Protein AF-A0AAV2JPE5-F1 (afdb_monomer_lite)

Organism: Knipowitschia caucasica (NCBI:txid637954)

InterPro domains:
  IPR029400 TERF1-interacting nuclear factor 2, N-terminal domain [PF14973] (31-173)
  IPR029400 TERF1-interacting nuclear factor 2, N-terminal domain [cd11657] (20-203)
  IPR039098 TERF1-interacting nuclear factor 2 [PTHR15512] (9-223)

Secondary structure (DSSP, 8-state):
---------PPPHHHHHHHS-HHHHHHHHHHHHHHTT-GGGHHHHHHHHHHHHHHSTTSS-HHHHHHHHHHHHHHHHHHHHHSTTT-SHHHHHHHHHHHHHHHTT--SHHHHHHHHHHHHHHHHHH-TTTS-HHHHHHHHHHTSHHHHHHHHHHHHHHHHHHHHHSPPPPHHHHHHHHTT-HHHHHHHHHHHHS-HHHHHHHHHHHHHS---TTSSSSS-PPPTT----THHHHHHHHHHHHHHHHHH---------

Radius of gyration: 24.4 Å; chains: 1; bounding box: 62×58×66 Å

pLDDT: mean 74.33, std 20.9, range [29.23, 95.75]

Sequence (257 aa):
MTEPSTDQFGIPLSSLRLLVSPLRLMSAALWGIVQHRAVKHYGLLEDFITAVHDNIPGVISHSERLHILMGLRAKTVLEMWNHDDLCNRHNIEPLLSKMDDLMKKDDGESQSKWKAFTQVVYSMLDNPGKLEMSDQKSLLSEFDSTFDSSLQTLVTKFFLTLDSILPVPSLDQTSLWLRLCPSVLKECEDILDQPEPLSNLLQHHKQNSTFSTGLYSSGSLPGFSDLPDQQTGQRIVLRQWKSLFLLTTKPLTSMMS

Structure (mmCIF, N/CA/C/O backbone):
data_AF-A0AAV2JPE5-F1
#
_entry.id   AF-A0AAV2JPE5-F1
#
loop_
_atom_site.group_PDB
_atom_site.id
_atom_site.type_symbol
_atom_site.label_atom_id
_atom_site.label_alt_id
_atom_site.label_comp_id
_atom_site.label_asym_id
_atom_site.label_entity_id
_atom_site.label_seq_id
_atom_site.pdbx_PDB_ins_code
_atom_site.Cartn_x
_atom_site.Cartn_y
_atom_site.Cartn_z
_atom_site.occupancy
_atom_site.B_iso_or_equiv
_atom_site.auth_seq_id
_atom_site.auth_comp_id
_atom_site.auth_asym_id
_atom_site.auth_atom_id
_atom_site.pdbx_PDB_model_num
ATOM 1 N N . MET A 1 1 ? -26.829 19.980 -25.115 1.00 32.97 1 MET A N 1
ATOM 2 C CA . MET A 1 1 ? -25.784 20.367 -24.147 1.00 32.97 1 MET A CA 1
ATOM 3 C C . MET A 1 1 ? -24.764 19.260 -24.164 1.00 32.97 1 MET A C 1
ATOM 5 O O . MET A 1 1 ? -25.121 18.114 -23.944 1.00 32.97 1 MET A O 1
ATOM 9 N N . THR A 1 2 ? -23.575 19.600 -24.631 1.00 29.47 2 THR A N 1
ATOM 10 C CA . THR A 1 2 ? -22.511 18.680 -25.019 1.00 29.47 2 THR A CA 1
ATOM 11 C C . THR A 1 2 ? -21.721 18.301 -23.771 1.00 29.47 2 THR A C 1
ATOM 13 O O . THR A 1 2 ? -21.221 19.187 -23.081 1.00 29.47 2 THR A O 1
ATOM 16 N N . GLU A 1 3 ? -21.658 17.005 -23.473 1.00 29.66 3 GLU A N 1
ATOM 17 C CA . GLU A 1 3 ? -20.754 16.410 -22.482 1.00 29.66 3 GLU A CA 1
ATOM 18 C C . GLU A 1 3 ? -19.305 16.852 -22.767 1.00 29.66 3 GLU A C 1
ATOM 20 O O . GLU A 1 3 ? -18.885 16.812 -23.930 1.00 29.66 3 GLU A O 1
ATOM 25 N N . PRO A 1 4 ? -18.519 17.283 -21.766 1.00 32.84 4 PRO A N 1
ATOM 26 C CA . PRO A 1 4 ? -17.103 17.533 -21.972 1.00 32.84 4 PRO A CA 1
ATOM 27 C C . PRO A 1 4 ? -16.379 16.187 -22.104 1.00 32.84 4 PRO A C 1
ATOM 29 O O . PRO A 1 4 ? -16.220 15.446 -21.140 1.00 32.84 4 PRO A O 1
ATOM 32 N N . SER A 1 5 ? -15.932 15.887 -23.320 1.00 32.78 5 SER A N 1
ATOM 33 C CA . SER A 1 5 ? -15.052 14.771 -23.662 1.00 32.78 5 SER A CA 1
ATOM 34 C C . SER A 1 5 ? -13.752 14.820 -22.849 1.00 32.78 5 SER A C 1
ATOM 36 O O . SER A 1 5 ? -12.862 15.628 -23.119 1.00 32.78 5 SER A O 1
ATOM 38 N N . THR A 1 6 ? -13.638 13.939 -21.860 1.00 36.03 6 THR A N 1
ATOM 39 C CA . THR A 1 6 ? -12.433 13.654 -21.071 1.00 36.03 6 THR A CA 1
ATOM 40 C C . THR A 1 6 ? -11.461 12.742 -21.830 1.00 36.03 6 THR A C 1
ATOM 42 O O . THR A 1 6 ? -11.015 11.730 -21.308 1.00 36.03 6 THR A O 1
ATOM 45 N N . ASP A 1 7 ? -11.067 13.119 -23.047 1.00 38.41 7 ASP A N 1
ATOM 46 C CA . ASP A 1 7 ? -9.890 12.538 -23.711 1.00 38.41 7 ASP A CA 1
ATOM 47 C C . ASP A 1 7 ? -8.679 13.449 -23.466 1.00 38.41 7 ASP A C 1
ATOM 49 O O . ASP A 1 7 ? -8.214 14.183 -24.337 1.00 38.41 7 ASP A O 1
ATOM 53 N N . GLN A 1 8 ? -8.176 13.450 -22.229 1.00 47.00 8 GLN A N 1
ATOM 54 C CA . GLN A 1 8 ? -6.903 14.089 -21.886 1.00 47.00 8 GLN A CA 1
ATOM 55 C C . GLN A 1 8 ? -5.792 13.032 -21.804 1.00 47.00 8 GLN A C 1
ATOM 57 O O . GLN A 1 8 ? -5.607 12.401 -20.771 1.00 47.00 8 GLN A O 1
ATOM 62 N N . PHE A 1 9 ? -5.049 12.864 -22.904 1.00 51.88 9 PHE A N 1
ATOM 63 C CA . PHE A 1 9 ? -3.604 12.559 -22.956 1.00 51.88 9 PHE A CA 1
ATOM 64 C C . PHE A 1 9 ? -3.018 11.528 -21.957 1.00 51.88 9 PHE A C 1
ATOM 66 O O . PHE A 1 9 ? -1.907 11.708 -21.459 1.00 51.88 9 PHE A O 1
ATOM 73 N N . GLY A 1 10 ? -3.715 10.430 -21.662 1.00 67.19 10 GLY A N 1
ATOM 74 C CA . GLY A 1 10 ? -3.170 9.347 -20.835 1.00 67.19 10 GLY A CA 1
ATOM 75 C C . GLY A 1 10 ? -2.405 8.317 -21.668 1.00 67.19 10 GLY A C 1
ATOM 76 O O . GLY A 1 10 ? -2.961 7.759 -22.611 1.00 67.19 10 GLY A O 1
ATOM 77 N N . ILE A 1 11 ? -1.148 8.012 -21.318 1.00 81.62 11 ILE A N 1
ATOM 78 C CA . ILE A 1 11 ? -0.452 6.832 -21.862 1.00 81.62 11 ILE A CA 1
ATOM 79 C C . ILE A 1 11 ? -1.233 5.574 -21.430 1.00 81.62 11 ILE A C 1
ATOM 81 O O . ILE A 1 11 ? -1.460 5.407 -20.228 1.00 81.62 11 ILE A O 1
ATOM 85 N N . PRO A 1 12 ? -1.614 4.663 -22.348 1.00 89.00 12 PRO A N 1
ATOM 86 C CA . PRO A 1 12 ? -2.267 3.408 -21.981 1.00 89.00 12 PRO A CA 1
ATOM 87 C C . PRO A 1 12 ? -1.435 2.594 -20.982 1.00 89.00 12 PRO A C 1
ATOM 89 O O . PRO A 1 12 ? -0.206 2.585 -21.045 1.00 89.00 12 PRO A O 1
ATOM 92 N N . LEU A 1 13 ? -2.085 1.842 -20.086 1.00 87.50 13 LEU A N 1
ATOM 93 C CA . LEU A 1 13 ? -1.375 1.039 -19.079 1.00 87.50 13 LEU A CA 1
ATOM 94 C C . LEU A 1 13 ? -0.395 0.033 -19.708 1.00 87.50 13 LEU A C 1
ATOM 96 O O . LEU A 1 13 ? 0.685 -0.191 -19.167 1.00 87.50 13 LEU A O 1
ATOM 100 N N . SER A 1 14 ? -0.751 -0.550 -20.856 1.00 89.12 14 SER A N 1
ATOM 101 C CA . SER A 1 14 ? 0.130 -1.440 -21.622 1.00 89.12 14 SER A CA 1
ATOM 102 C C . SER A 1 14 ? 1.427 -0.741 -22.041 1.00 89.12 14 SER A C 1
ATOM 104 O O . SER A 1 14 ? 2.503 -1.308 -21.887 1.00 89.12 14 SER A O 1
ATOM 106 N N . SER A 1 15 ? 1.342 0.512 -22.486 1.00 90.75 15 SER A N 1
ATOM 107 C CA . SER A 1 15 ? 2.491 1.349 -22.841 1.00 90.75 15 SER A CA 1
ATOM 108 C C . SER A 1 15 ? 3.289 1.807 -21.617 1.00 90.75 15 SER A C 1
ATOM 110 O O . SER A 1 15 ? 4.516 1.822 -21.656 1.00 90.75 15 SER A O 1
ATOM 112 N N . LEU A 1 16 ? 2.625 2.138 -20.502 1.00 89.25 16 LEU A N 1
ATOM 113 C CA . LEU A 1 16 ? 3.302 2.519 -19.254 1.00 89.25 16 LEU A CA 1
ATOM 114 C C . LEU A 1 16 ? 4.163 1.389 -18.681 1.00 89.25 16 LEU A C 1
ATOM 116 O O . LEU A 1 16 ? 5.232 1.667 -18.142 1.00 89.25 16 LEU A O 1
ATOM 120 N N . ARG A 1 17 ? 3.736 0.128 -18.824 1.00 90.62 17 ARG A N 1
ATOM 121 C CA . ARG A 1 17 ? 4.497 -1.055 -18.374 1.00 90.62 17 ARG A CA 1
ATOM 122 C C . ARG A 1 17 ? 5.848 -1.219 -19.070 1.00 90.62 17 ARG A C 1
ATOM 124 O O . ARG A 1 17 ? 6.734 -1.837 -18.495 1.00 90.62 17 ARG A O 1
ATOM 131 N N . LEU A 1 18 ? 6.016 -0.650 -20.264 1.00 89.69 18 LEU A N 1
ATOM 132 C CA . LEU A 1 18 ? 7.295 -0.652 -20.979 1.00 89.69 18 LEU A CA 1
ATOM 133 C C . LEU A 1 18 ? 8.279 0.397 -20.434 1.00 89.69 18 LEU A C 1
ATOM 135 O O . LEU A 1 18 ? 9.484 0.263 -20.622 1.00 89.69 18 LEU A O 1
ATOM 139 N N . LEU A 1 19 ? 7.779 1.444 -19.768 1.00 87.25 19 LEU A N 1
ATOM 140 C CA . LEU A 1 19 ? 8.590 2.554 -19.252 1.00 87.25 19 LEU A CA 1
ATOM 141 C C . LEU A 1 19 ? 8.834 2.459 -17.741 1.00 87.25 19 LEU A C 1
ATOM 143 O O . LEU A 1 19 ? 9.898 2.828 -17.242 1.00 87.25 19 LEU A O 1
ATOM 147 N N . VAL A 1 20 ? 7.824 2.018 -16.997 1.00 87.44 20 VAL A N 1
ATOM 148 C CA . VAL A 1 20 ? 7.809 2.015 -15.536 1.00 87.44 20 VAL A CA 1
ATOM 149 C C . VAL A 1 20 ? 7.790 0.573 -15.054 1.00 87.44 20 VAL A C 1
ATOM 151 O O . VAL A 1 20 ? 6.927 -0.207 -15.453 1.00 87.44 20 VAL A O 1
ATOM 154 N N . SER A 1 21 ? 8.721 0.223 -14.162 1.00 88.06 21 SER A N 1
ATOM 155 C CA . SER A 1 21 ? 8.783 -1.130 -13.609 1.00 88.06 21 SER A CA 1
ATOM 156 C C . SER A 1 21 ? 7.459 -1.517 -12.927 1.00 88.06 21 SER A C 1
ATOM 158 O O . SER A 1 21 ? 6.806 -0.655 -12.323 1.00 88.06 21 SER A O 1
ATOM 160 N N . PRO A 1 22 ? 7.065 -2.807 -12.950 1.00 90.00 22 PRO A N 1
ATOM 161 C CA . PRO A 1 22 ? 5.820 -3.262 -12.329 1.00 90.00 22 PRO A CA 1
ATOM 162 C C . PRO A 1 22 ? 5.689 -2.843 -10.861 1.00 90.00 22 PRO A C 1
ATOM 164 O O . PRO A 1 22 ? 4.625 -2.398 -10.433 1.00 90.00 22 PRO A O 1
ATOM 167 N N . LEU A 1 23 ? 6.793 -2.905 -10.109 1.00 88.94 23 LEU A N 1
ATOM 168 C CA . LEU A 1 23 ? 6.818 -2.478 -8.714 1.00 88.94 23 LEU A CA 1
ATOM 169 C C . LEU A 1 23 ? 6.522 -0.983 -8.565 1.00 88.94 23 LEU A C 1
ATOM 171 O O . LEU A 1 23 ? 5.737 -0.604 -7.704 1.00 88.94 23 LEU A O 1
ATOM 175 N N . ARG A 1 24 ? 7.106 -0.124 -9.409 1.00 88.25 24 ARG A N 1
ATOM 176 C CA . ARG A 1 24 ? 6.865 1.321 -9.337 1.00 88.25 24 ARG A CA 1
ATOM 177 C C . ARG A 1 24 ? 5.444 1.687 -9.767 1.00 88.25 24 ARG A C 1
ATOM 179 O O . ARG A 1 24 ? 4.864 2.586 -9.163 1.00 88.25 24 ARG A O 1
ATOM 186 N N . LEU A 1 25 ? 4.867 0.986 -10.747 1.00 90.50 25 LEU A N 1
ATOM 187 C CA . LEU A 1 25 ? 3.450 1.142 -11.105 1.00 90.50 25 LEU A CA 1
ATOM 188 C C . LEU A 1 25 ? 2.537 0.792 -9.928 1.00 90.50 25 LEU A C 1
ATOM 190 O O . LEU A 1 25 ? 1.634 1.560 -9.601 1.00 90.50 25 LEU A O 1
ATOM 194 N N . MET A 1 26 ? 2.806 -0.334 -9.264 1.00 91.88 26 MET A N 1
ATOM 195 C CA . MET A 1 26 ? 2.058 -0.743 -8.079 1.00 91.88 26 MET A CA 1
ATOM 196 C C . MET A 1 26 ? 2.218 0.276 -6.946 1.00 91.88 26 MET A C 1
ATOM 198 O O . MET A 1 26 ? 1.216 0.737 -6.409 1.00 91.88 26 MET A O 1
ATOM 202 N N . SER A 1 27 ? 3.445 0.706 -6.637 1.00 91.81 27 SER A N 1
ATOM 203 C CA . SER A 1 27 ? 3.699 1.726 -5.616 1.00 91.81 27 SER A CA 1
ATOM 204 C C . SER A 1 27 ? 2.975 3.039 -5.907 1.00 91.81 27 SER A C 1
ATOM 206 O O . SER A 1 27 ? 2.370 3.604 -5.005 1.00 91.81 27 SER A O 1
ATOM 208 N N . ALA A 1 28 ? 2.972 3.509 -7.158 1.00 90.94 28 ALA A N 1
ATOM 209 C CA . ALA A 1 28 ? 2.259 4.726 -7.546 1.00 90.94 28 ALA A CA 1
ATOM 210 C C . ALA A 1 28 ? 0.734 4.587 -7.388 1.00 90.94 28 ALA A C 1
ATOM 212 O O . ALA A 1 28 ? 0.085 5.499 -6.875 1.00 90.94 28 ALA A O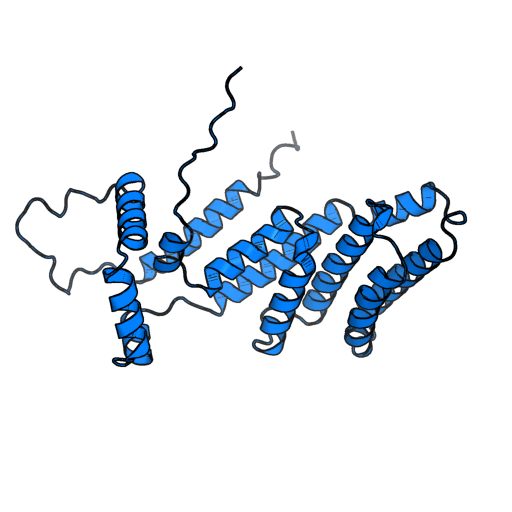 1
ATOM 213 N N . ALA A 1 29 ? 0.162 3.443 -7.776 1.00 92.25 29 ALA A N 1
ATOM 214 C CA . ALA A 1 29 ? -1.265 3.178 -7.606 1.00 92.25 29 ALA A CA 1
ATOM 215 C C . ALA A 1 29 ? -1.659 3.109 -6.120 1.00 92.25 29 ALA A C 1
ATOM 217 O O . ALA A 1 29 ? -2.622 3.750 -5.703 1.00 92.25 29 ALA A O 1
ATOM 218 N N . LEU A 1 30 ? -0.882 2.384 -5.310 1.00 94.88 30 LEU A N 1
ATOM 219 C CA . LEU A 1 30 ? -1.114 2.236 -3.872 1.00 94.88 30 LEU A CA 1
ATOM 220 C C . LEU A 1 30 ? -0.902 3.543 -3.104 1.00 94.88 30 LEU A C 1
ATOM 222 O O . LEU A 1 30 ? -1.645 3.849 -2.176 1.00 94.88 30 LEU A O 1
ATOM 226 N N . TRP A 1 31 ? 0.072 4.347 -3.521 1.00 91.44 31 TRP A N 1
ATOM 227 C CA . TRP A 1 31 ? 0.256 5.706 -3.029 1.00 91.44 31 TRP A CA 1
ATOM 228 C C . TRP A 1 31 ? -0.985 6.569 -3.299 1.00 91.44 31 TRP A C 1
ATOM 230 O O . TRP A 1 31 ? -1.491 7.243 -2.397 1.00 91.44 31 TRP A O 1
ATOM 240 N N . GLY A 1 32 ? -1.537 6.476 -4.514 1.00 90.50 32 GLY A N 1
ATOM 241 C CA . GLY A 1 32 ? -2.755 7.176 -4.922 1.00 90.50 32 GLY A CA 1
ATOM 242 C C . GLY A 1 32 ? -3.991 6.834 -4.082 1.00 90.50 32 GLY A C 1
ATOM 243 O O . GLY A 1 32 ? -4.840 7.701 -3.880 1.00 90.50 32 GLY A O 1
ATOM 244 N N . ILE A 1 33 ? -4.077 5.620 -3.521 1.00 93.44 33 ILE A N 1
ATOM 245 C CA . ILE A 1 33 ? -5.202 5.196 -2.669 1.00 93.44 33 ILE A CA 1
ATOM 246 C C . ILE A 1 33 ? -5.395 6.144 -1.477 1.00 93.44 33 ILE A C 1
ATOM 248 O O . ILE A 1 33 ? -6.524 6.539 -1.189 1.00 93.44 33 ILE A O 1
ATOM 252 N N . VAL A 1 34 ? -4.316 6.554 -0.803 1.00 87.56 34 VAL A N 1
ATOM 253 C CA . VAL A 1 34 ? -4.414 7.445 0.371 1.00 87.56 34 VAL A CA 1
ATOM 254 C C . VAL A 1 34 ? -4.579 8.904 -0.049 1.00 87.56 34 VAL A C 1
ATOM 256 O O . VAL A 1 34 ? -5.279 9.667 0.617 1.00 87.56 34 VAL A O 1
ATOM 259 N N . GLN A 1 35 ? -3.992 9.294 -1.183 1.00 86.81 35 GLN A N 1
ATOM 260 C CA . GLN A 1 35 ? -4.151 10.644 -1.736 1.00 86.81 35 GLN A CA 1
ATOM 261 C C . GLN A 1 35 ? -5.606 10.938 -2.109 1.00 86.81 35 GLN A C 1
ATOM 263 O O . GLN A 1 35 ? -6.128 12.007 -1.799 1.00 86.81 35 G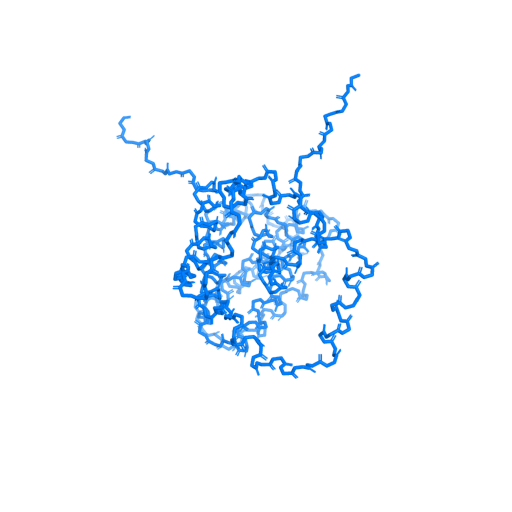LN A O 1
ATOM 268 N N . HIS A 1 36 ? -6.285 9.960 -2.707 1.00 88.50 36 HIS A N 1
ATOM 269 C CA . HIS A 1 36 ? -7.677 10.079 -3.136 1.00 88.50 36 HIS A CA 1
ATOM 270 C C . HIS A 1 36 ? -8.686 9.531 -2.122 1.00 88.50 36 HIS A C 1
ATOM 272 O O . HIS A 1 36 ? -9.871 9.460 -2.436 1.00 88.50 36 HIS A O 1
ATOM 278 N N . ARG A 1 37 ? -8.236 9.147 -0.917 1.00 88.38 37 ARG A N 1
ATOM 279 C CA . ARG A 1 37 ? -9.080 8.568 0.145 1.00 88.38 37 ARG A CA 1
ATOM 280 C C . ARG A 1 37 ? -9.940 7.408 -0.366 1.00 88.38 37 ARG A C 1
ATOM 282 O O . ARG A 1 37 ? -11.117 7.289 -0.039 1.00 88.38 37 ARG A O 1
ATOM 289 N N . ALA A 1 38 ? -9.357 6.549 -1.195 1.00 91.06 38 ALA A N 1
ATOM 290 C CA . ALA A 1 38 ? -10.043 5.412 -1.788 1.00 91.06 38 ALA A CA 1
ATOM 291 C C . ALA A 1 38 ? -10.157 4.263 -0.767 1.00 91.06 38 ALA A C 1
ATOM 293 O O . ALA A 1 38 ? -9.528 3.216 -0.919 1.00 91.06 38 ALA A O 1
ATOM 294 N N . VAL A 1 39 ? -10.962 4.471 0.285 1.00 90.25 39 VAL A N 1
ATOM 295 C CA . VAL A 1 39 ? -11.076 3.593 1.468 1.00 90.25 39 VAL A CA 1
ATOM 296 C C . VAL A 1 39 ? -11.355 2.134 1.095 1.00 90.25 39 VAL A C 1
ATOM 298 O O . VAL A 1 39 ? -10.796 1.219 1.691 1.00 90.25 39 VAL A O 1
ATOM 301 N N . LYS A 1 40 ? -12.126 1.903 0.024 1.00 89.56 40 LYS A N 1
ATOM 302 C CA . LYS A 1 40 ? -12.424 0.563 -0.517 1.00 89.56 40 LYS A CA 1
ATOM 303 C C . LYS A 1 40 ? -11.177 -0.258 -0.874 1.00 89.56 40 LYS A C 1
ATOM 305 O O . LYS A 1 40 ? -11.254 -1.479 -0.950 1.00 89.56 40 LYS A O 1
ATOM 310 N N . HIS A 1 41 ? -10.039 0.396 -1.104 1.00 93.38 41 HIS A N 1
ATOM 311 C CA . HIS A 1 41 ? -8.775 -0.243 -1.469 1.00 93.38 41 HIS A CA 1
ATOM 312 C C . HIS A 1 41 ? -7.736 -0.237 -0.337 1.00 93.38 41 HIS A C 1
ATOM 314 O O . HIS A 1 41 ? -6.607 -0.675 -0.546 1.00 93.38 41 HIS A O 1
ATOM 320 N N . TYR A 1 42 ? -8.088 0.210 0.874 1.00 93.81 42 TYR A N 1
ATOM 321 C CA . TYR A 1 42 ? -7.150 0.266 2.003 1.00 93.81 42 TYR A CA 1
ATOM 322 C C . TYR A 1 42 ? -6.625 -1.114 2.415 1.00 93.81 42 TYR A C 1
ATOM 324 O O . TYR A 1 42 ? -5.461 -1.220 2.798 1.00 93.81 42 TYR A O 1
ATOM 332 N N . GLY A 1 43 ? -7.419 -2.178 2.241 1.00 92.06 43 GLY A N 1
ATOM 333 C CA . GLY A 1 43 ? -6.955 -3.553 2.459 1.00 92.06 43 GLY A CA 1
ATOM 334 C C . GLY A 1 43 ? -5.769 -3.938 1.565 1.00 92.06 43 GLY A C 1
ATOM 335 O O . GLY A 1 43 ? -4.808 -4.531 2.041 1.00 92.06 43 GLY A O 1
ATOM 336 N N . LEU A 1 44 ? -5.774 -3.507 0.297 1.00 94.94 44 LEU A N 1
ATOM 337 C CA . LEU A 1 44 ? -4.674 -3.780 -0.633 1.00 94.94 44 LEU A CA 1
ATOM 338 C C . LEU A 1 44 ? -3.376 -3.074 -0.205 1.00 94.94 44 LEU A C 1
ATOM 340 O O . LEU A 1 44 ? -2.290 -3.644 -0.298 1.00 94.94 44 LEU A O 1
ATOM 344 N N . LEU A 1 45 ? -3.487 -1.833 0.280 1.00 95.75 45 LEU A N 1
ATOM 345 C CA . LEU A 1 45 ? -2.346 -1.089 0.811 1.00 95.75 45 LEU A CA 1
ATOM 346 C C . LEU A 1 45 ? -1.790 -1.741 2.086 1.00 95.75 45 LEU A C 1
ATOM 348 O O . LEU A 1 45 ? -0.574 -1.846 2.233 1.00 95.75 45 LEU A O 1
ATOM 352 N N . GLU A 1 46 ? -2.660 -2.199 2.987 1.00 94.00 46 GLU A N 1
ATOM 353 C CA . GLU A 1 46 ? -2.264 -2.931 4.193 1.00 94.00 46 GLU A CA 1
ATOM 354 C C . GLU A 1 46 ? -1.472 -4.204 3.857 1.00 94.00 46 GLU A C 1
ATOM 356 O O . GLU A 1 46 ? -0.412 -4.443 4.451 1.00 94.00 46 GLU A O 1
ATOM 361 N N . ASP A 1 47 ? -1.965 -5.004 2.909 1.00 94.25 47 ASP A N 1
ATOM 362 C CA . ASP A 1 47 ? -1.314 -6.253 2.514 1.00 94.25 47 ASP A CA 1
ATOM 363 C C . ASP A 1 47 ? 0.055 -5.976 1.876 1.00 94.25 47 ASP A C 1
ATOM 365 O O . ASP A 1 47 ? 1.036 -6.653 2.193 1.00 94.25 47 ASP A O 1
ATOM 369 N N . PHE A 1 48 ? 0.163 -4.922 1.059 1.00 95.38 48 PHE A N 1
ATOM 370 C CA . PHE A 1 48 ? 1.439 -4.501 0.484 1.00 95.38 48 PHE A CA 1
ATOM 371 C C . PHE A 1 48 ? 2.447 -4.047 1.547 1.00 95.38 48 PHE A C 1
ATOM 373 O O . PHE A 1 48 ? 3.591 -4.501 1.545 1.00 95.38 48 PHE A O 1
ATOM 380 N N . ILE A 1 49 ? 2.036 -3.181 2.479 1.00 94.12 49 ILE A N 1
ATOM 381 C CA . ILE A 1 49 ? 2.908 -2.699 3.563 1.00 94.12 49 ILE A CA 1
ATOM 382 C C . ILE A 1 49 ? 3.367 -3.864 4.440 1.00 94.12 49 ILE A C 1
ATOM 384 O O . ILE A 1 49 ? 4.538 -3.927 4.815 1.00 94.12 49 ILE A O 1
ATOM 388 N N . THR A 1 50 ? 2.467 -4.802 4.738 1.00 92.44 50 THR A N 1
ATOM 389 C CA . THR A 1 50 ? 2.785 -6.014 5.501 1.00 92.44 50 THR A CA 1
ATOM 390 C C . THR A 1 50 ? 3.817 -6.868 4.770 1.00 92.44 50 THR A C 1
ATOM 392 O O . THR A 1 50 ? 4.857 -7.178 5.347 1.00 92.44 50 THR A O 1
ATOM 395 N N . ALA A 1 51 ? 3.596 -7.160 3.485 1.00 94.00 51 ALA A N 1
ATOM 396 C CA . ALA A 1 51 ? 4.528 -7.945 2.681 1.00 94.00 51 ALA A CA 1
ATOM 397 C C . ALA A 1 51 ? 5.915 -7.287 2.588 1.00 94.00 51 ALA A C 1
ATOM 399 O O . ALA A 1 51 ? 6.930 -7.965 2.756 1.00 94.00 51 ALA A O 1
ATOM 400 N N . VAL A 1 52 ? 5.975 -5.970 2.362 1.00 93.12 52 VAL A N 1
ATOM 401 C CA . VAL A 1 52 ? 7.243 -5.230 2.296 1.00 93.12 52 VAL A CA 1
ATOM 402 C C . VAL A 1 52 ? 7.952 -5.236 3.645 1.00 93.12 52 VAL A C 1
ATOM 404 O O . VAL A 1 52 ? 9.138 -5.539 3.691 1.00 93.12 52 VAL A O 1
ATOM 407 N N . HIS A 1 53 ? 7.250 -4.944 4.739 1.00 90.38 53 HIS A N 1
ATOM 408 C CA . HIS A 1 53 ? 7.855 -4.919 6.070 1.00 90.38 53 HIS A CA 1
ATOM 409 C C . HIS A 1 53 ? 8.378 -6.300 6.495 1.00 90.38 53 HIS A C 1
ATOM 411 O O . HIS A 1 53 ? 9.428 -6.388 7.128 1.00 90.38 53 HIS A O 1
ATOM 417 N N . ASP A 1 54 ? 7.657 -7.374 6.169 1.00 91.06 54 ASP A N 1
ATOM 418 C CA . ASP A 1 54 ? 8.036 -8.731 6.573 1.00 91.06 54 ASP A CA 1
ATOM 419 C C . ASP A 1 54 ? 9.249 -9.261 5.781 1.00 91.06 54 ASP A C 1
ATOM 421 O O . ASP A 1 54 ? 10.020 -10.057 6.312 1.00 91.06 54 ASP A O 1
ATOM 425 N N . ASN A 1 55 ? 9.463 -8.789 4.544 1.00 91.75 55 ASN A N 1
ATOM 426 C CA . ASN A 1 55 ? 10.602 -9.192 3.706 1.00 91.75 55 ASN A CA 1
ATOM 427 C C . ASN A 1 55 ? 11.788 -8.214 3.758 1.00 91.75 55 ASN A C 1
ATOM 429 O O . ASN A 1 55 ? 12.933 -8.620 3.570 1.00 91.75 55 ASN A O 1
ATOM 433 N N . ILE A 1 56 ? 11.528 -6.927 3.992 1.00 88.44 56 ILE A N 1
ATOM 434 C CA . ILE A 1 56 ? 12.526 -5.854 4.024 1.00 88.44 56 ILE A CA 1
ATOM 435 C C . ILE A 1 56 ? 12.353 -5.087 5.343 1.00 88.44 56 ILE A C 1
ATOM 437 O O . ILE A 1 56 ? 11.724 -4.020 5.381 1.00 88.44 56 ILE A O 1
ATOM 441 N N . PRO A 1 57 ? 12.894 -5.615 6.456 1.00 81.00 57 PRO A N 1
ATOM 442 C CA . PRO A 1 57 ? 12.861 -4.897 7.719 1.00 81.00 57 PRO A CA 1
ATOM 443 C C . PRO A 1 57 ? 13.657 -3.590 7.591 1.00 81.00 57 PRO A C 1
ATOM 445 O O . PRO A 1 57 ? 14.737 -3.559 7.005 1.00 81.00 57 PRO A O 1
ATOM 448 N N . GLY A 1 58 ? 13.123 -2.500 8.146 1.00 83.88 58 GLY A N 1
ATOM 449 C CA . GLY A 1 58 ? 13.781 -1.187 8.147 1.00 83.88 58 GLY A CA 1
ATOM 450 C C . GLY A 1 58 ? 13.239 -0.167 7.140 1.00 83.88 58 GLY A C 1
ATOM 451 O O . GLY A 1 58 ? 13.651 0.988 7.201 1.00 83.88 58 GLY A O 1
ATOM 452 N N . VAL A 1 59 ? 12.283 -0.535 6.272 1.00 89.31 59 VAL A N 1
ATOM 453 C CA . VAL A 1 59 ? 11.563 0.450 5.431 1.00 89.31 59 VAL A CA 1
ATOM 454 C C . VAL A 1 59 ? 10.760 1.422 6.303 1.00 89.31 59 VAL A C 1
ATOM 456 O O . VAL A 1 59 ? 10.777 2.631 6.093 1.00 89.31 59 VAL A O 1
ATOM 459 N N . ILE A 1 60 ? 10.078 0.882 7.310 1.00 91.19 60 ILE A N 1
ATOM 460 C CA . ILE A 1 60 ? 9.409 1.619 8.384 1.00 91.19 60 ILE A CA 1
ATOM 461 C C . ILE A 1 60 ? 9.616 0.860 9.693 1.00 91.19 60 ILE A C 1
ATOM 463 O O . ILE A 1 60 ? 9.873 -0.347 9.683 1.00 91.19 60 ILE A O 1
ATOM 467 N N . SER A 1 61 ? 9.510 1.557 10.820 1.00 90.25 61 SER A N 1
ATOM 468 C CA . SER A 1 61 ? 9.538 0.918 12.137 1.00 90.25 61 SER A CA 1
ATOM 469 C C . SER A 1 61 ? 8.255 0.125 12.416 1.00 90.25 61 SER A C 1
ATOM 471 O O . SER A 1 61 ? 7.206 0.366 11.812 1.00 90.25 61 SER A O 1
ATOM 473 N N . HIS A 1 62 ? 8.318 -0.794 13.386 1.00 89.06 62 HIS A N 1
ATOM 474 C CA . HIS A 1 62 ? 7.143 -1.550 13.826 1.00 89.06 62 HIS A CA 1
ATOM 475 C C . HIS A 1 62 ? 6.013 -0.628 14.314 1.00 89.06 62 HIS A C 1
ATOM 477 O O . HIS A 1 62 ? 4.861 -0.815 13.935 1.00 89.06 62 HIS A O 1
ATOM 483 N N . SER A 1 63 ? 6.350 0.418 15.077 1.00 88.06 63 SER A N 1
ATOM 484 C CA . SER A 1 63 ? 5.377 1.413 15.547 1.00 88.06 63 SER A CA 1
ATOM 485 C C . SER A 1 63 ? 4.720 2.172 14.388 1.00 88.06 63 SER A C 1
ATOM 487 O O . SER A 1 63 ? 3.500 2.311 14.355 1.00 88.06 63 SER A O 1
ATOM 489 N N . GLU A 1 64 ? 5.490 2.610 13.387 1.00 90.31 64 GLU A N 1
ATOM 490 C CA . GLU A 1 64 ? 4.933 3.281 12.203 1.00 90.31 64 GLU A CA 1
ATOM 491 C C . GLU A 1 64 ? 4.022 2.360 11.395 1.00 90.31 64 GLU A C 1
ATOM 493 O O . GLU A 1 64 ? 2.956 2.792 10.955 1.00 90.31 64 GLU A O 1
ATOM 498 N N . ARG A 1 65 ? 4.397 1.083 11.245 1.00 91.69 65 ARG A N 1
ATOM 499 C CA . ARG A 1 65 ? 3.529 0.072 10.633 1.00 91.69 65 ARG A CA 1
ATOM 500 C C . ARG A 1 65 ? 2.208 -0.022 11.388 1.00 91.69 65 ARG A C 1
ATOM 502 O O . ARG A 1 65 ? 1.160 0.062 10.754 1.00 91.69 65 ARG A O 1
ATOM 509 N N . LEU A 1 66 ? 2.246 -0.172 12.713 1.00 90.50 66 LEU A N 1
ATOM 510 C CA . LEU A 1 66 ? 1.032 -0.253 13.525 1.00 90.50 66 LEU A CA 1
ATOM 511 C C . LEU A 1 66 ? 0.159 0.989 13.340 1.00 90.50 66 LEU A C 1
ATOM 513 O O . LEU A 1 66 ? -1.027 0.840 13.067 1.00 90.50 66 LEU A O 1
ATOM 517 N N . HIS A 1 67 ? 0.731 2.194 13.378 1.00 89.19 67 HIS A N 1
ATOM 518 C CA . HIS A 1 67 ? -0.022 3.431 13.160 1.00 89.19 67 HIS A CA 1
ATOM 519 C C . HIS A 1 67 ? -0.682 3.505 11.777 1.00 89.19 67 HIS A C 1
ATOM 521 O O . HIS A 1 67 ? -1.849 3.891 11.683 1.00 89.19 67 HIS A O 1
ATOM 527 N N . ILE A 1 68 ? 0.018 3.101 10.709 1.00 92.75 68 ILE A N 1
ATOM 528 C CA . ILE A 1 68 ? -0.575 3.063 9.365 1.00 92.75 68 ILE A CA 1
ATOM 529 C C . ILE A 1 68 ? -1.742 2.072 9.335 1.00 92.75 68 ILE A C 1
ATOM 531 O O . ILE A 1 68 ? -2.841 2.434 8.920 1.00 92.75 68 ILE A O 1
ATOM 535 N N . LEU A 1 69 ? -1.531 0.840 9.806 1.00 92.56 69 LEU A N 1
ATOM 536 C CA . LEU A 1 69 ? -2.560 -0.202 9.778 1.00 92.56 69 LEU A CA 1
ATOM 537 C C . LEU A 1 69 ? -3.773 0.165 10.641 1.00 92.56 69 LEU A C 1
ATOM 539 O O . LEU A 1 69 ? -4.908 0.029 10.185 1.00 92.56 69 LEU A O 1
ATOM 543 N N . MET A 1 70 ? -3.545 0.707 11.843 1.00 89.38 70 MET A N 1
ATOM 544 C CA . MET A 1 70 ? -4.607 1.240 12.702 1.00 89.38 70 MET A CA 1
ATOM 545 C C . MET A 1 70 ? -5.425 2.282 11.948 1.00 89.38 70 MET A C 1
ATOM 547 O O . MET A 1 70 ? -6.652 2.227 11.973 1.00 89.38 70 MET A O 1
ATOM 551 N N . GLY A 1 71 ? -4.764 3.218 11.261 1.00 90.44 71 GLY A N 1
ATOM 552 C CA . GLY A 1 71 ? -5.472 4.310 10.615 1.00 90.44 71 GLY A CA 1
ATOM 553 C C . GLY A 1 71 ? -6.216 3.937 9.349 1.00 90.44 71 GLY A C 1
ATOM 554 O O . GLY A 1 71 ? -7.332 4.416 9.146 1.00 90.44 71 GLY A O 1
ATOM 555 N N . LEU A 1 72 ? -5.669 3.023 8.548 1.00 92.69 72 LEU A N 1
ATOM 556 C CA . LEU A 1 72 ? -6.388 2.447 7.414 1.00 92.69 72 LEU A CA 1
ATOM 557 C C . LEU A 1 72 ? -7.651 1.718 7.890 1.00 92.69 72 LEU A C 1
ATOM 559 O O . LEU A 1 72 ? -8.739 1.929 7.347 1.00 92.69 72 LEU A O 1
ATOM 563 N N . ARG A 1 73 ? -7.549 0.913 8.950 1.00 90.44 73 ARG A N 1
ATOM 564 C CA . ARG A 1 73 ? -8.699 0.165 9.469 1.00 90.44 73 ARG A CA 1
ATOM 565 C C . ARG A 1 73 ? -9.724 1.046 10.149 1.00 90.44 73 ARG A C 1
ATOM 567 O O . ARG A 1 73 ? -10.907 0.885 9.872 1.00 90.44 73 ARG A O 1
ATOM 574 N N . ALA A 1 74 ? -9.288 2.005 10.959 1.00 88.19 74 ALA A N 1
ATOM 575 C CA . ALA A 1 74 ? -10.199 2.955 11.576 1.00 88.19 74 ALA A CA 1
ATOM 576 C C . ALA A 1 74 ? -11.005 3.694 10.503 1.00 88.19 74 ALA A C 1
ATOM 578 O O . ALA A 1 74 ? -12.229 3.666 10.539 1.00 88.19 74 ALA A O 1
ATOM 579 N N . LYS A 1 75 ? -10.351 4.228 9.463 1.00 88.44 75 LYS A N 1
ATOM 580 C CA . LYS A 1 75 ? -11.044 4.872 8.333 1.00 88.44 75 LYS A CA 1
ATOM 581 C C . LYS A 1 75 ? -11.981 3.932 7.579 1.00 88.44 75 LYS A C 1
ATOM 583 O O . LYS A 1 75 ? -13.031 4.372 7.135 1.00 88.44 75 LYS A O 1
ATOM 588 N N . THR A 1 76 ? -11.635 2.652 7.468 1.00 90.00 76 THR A N 1
ATOM 589 C CA . THR A 1 76 ? -12.505 1.643 6.847 1.00 90.00 76 THR A CA 1
ATOM 590 C C . THR A 1 76 ? -13.775 1.422 7.666 1.00 90.00 76 THR A C 1
ATOM 592 O O . THR A 1 76 ? -14.866 1.433 7.106 1.00 90.00 76 THR A O 1
ATOM 595 N N . VAL A 1 77 ? -13.651 1.299 8.990 1.00 87.25 77 VAL A N 1
ATOM 596 C CA . VAL A 1 77 ? -14.794 1.177 9.909 1.00 87.25 77 VAL A CA 1
ATOM 597 C C . VAL A 1 77 ? -15.644 2.452 9.907 1.00 87.25 77 VAL A C 1
ATOM 599 O O . VAL A 1 77 ? -16.866 2.366 9.836 1.00 87.25 77 VAL A O 1
ATOM 602 N N . LEU A 1 78 ? -15.017 3.633 9.912 1.00 84.25 78 LEU A N 1
ATOM 603 C CA . LEU A 1 78 ? -15.726 4.915 9.827 1.00 84.25 78 LEU A CA 1
ATOM 604 C C . LEU A 1 78 ? -16.501 5.071 8.516 1.00 84.25 78 LEU A C 1
ATOM 606 O O . LEU A 1 78 ? -17.636 5.535 8.527 1.00 84.25 78 LEU A O 1
ATOM 610 N N . GLU A 1 79 ? -15.907 4.671 7.393 1.00 86.06 79 GLU A N 1
ATOM 611 C CA . GLU A 1 79 ? -16.593 4.691 6.103 1.00 86.06 79 GLU A CA 1
ATOM 612 C C . GLU A 1 79 ? -17.776 3.719 6.106 1.00 86.06 79 GLU A C 1
ATOM 614 O O . GLU A 1 79 ? -18.854 4.082 5.651 1.00 86.06 79 GLU A O 1
ATOM 619 N N . MET A 1 80 ? -17.624 2.520 6.683 1.00 84.00 80 MET A N 1
ATOM 620 C CA . MET A 1 80 ? -18.742 1.585 6.852 1.00 84.00 80 MET A CA 1
ATOM 621 C C . MET A 1 80 ? -19.864 2.179 7.706 1.00 84.00 80 MET A C 1
ATOM 623 O O . MET A 1 80 ? -21.021 1.972 7.373 1.00 84.00 80 MET A O 1
ATOM 627 N N . TRP A 1 81 ? -19.557 2.943 8.758 1.00 77.00 81 TRP A N 1
ATOM 628 C CA . TRP A 1 81 ? -20.577 3.649 9.546 1.00 77.00 81 TRP A CA 1
ATOM 629 C C . TRP A 1 81 ? -21.328 4.726 8.766 1.00 77.00 81 TRP A C 1
ATOM 631 O O . TRP A 1 81 ? -22.499 4.946 9.048 1.00 77.00 81 TRP A O 1
ATOM 641 N N . ASN A 1 82 ? -20.686 5.393 7.806 1.00 74.81 82 ASN A N 1
ATOM 642 C CA . ASN A 1 82 ? -21.372 6.370 6.954 1.00 74.81 82 ASN A CA 1
ATOM 643 C C . ASN A 1 82 ? -22.337 5.711 5.952 1.00 74.81 82 ASN A C 1
ATOM 645 O O . ASN A 1 82 ? -23.196 6.398 5.401 1.00 74.81 82 ASN A O 1
ATOM 649 N N . HIS A 1 83 ? -22.196 4.404 5.706 1.00 74.00 83 HIS A N 1
ATOM 650 C CA . HIS A 1 83 ? -23.055 3.624 4.815 1.00 74.00 83 HIS A CA 1
ATOM 651 C C . HIS A 1 83 ? -23.827 2.581 5.634 1.00 74.00 83 HIS A C 1
ATOM 653 O O . HIS A 1 83 ? -23.343 1.465 5.826 1.00 74.00 83 HIS A O 1
ATOM 659 N N . ASP A 1 84 ? -25.031 2.942 6.093 1.00 64.88 84 ASP A N 1
ATOM 660 C CA . ASP A 1 84 ? -25.864 2.177 7.045 1.00 64.88 84 ASP A CA 1
ATOM 661 C C . ASP A 1 84 ? -25.975 0.660 6.754 1.00 64.88 84 ASP A C 1
ATOM 663 O O . ASP A 1 84 ? -26.026 -0.145 7.683 1.00 64.88 84 ASP A O 1
ATOM 667 N N . ASP A 1 85 ? -25.936 0.239 5.485 1.00 66.31 85 ASP A N 1
ATOM 668 C CA . ASP A 1 85 ? -26.058 -1.171 5.079 1.00 66.31 85 ASP A CA 1
ATOM 669 C C . ASP A 1 85 ? -24.816 -2.039 5.373 1.00 66.31 85 ASP A C 1
ATOM 671 O O . ASP A 1 85 ? -24.904 -3.270 5.435 1.00 66.31 85 ASP A O 1
ATOM 675 N N . LEU A 1 86 ? -23.634 -1.432 5.529 1.00 68.00 86 LEU A N 1
ATOM 676 C CA . LEU A 1 86 ? -22.365 -2.159 5.668 1.00 68.00 86 LEU A CA 1
ATOM 677 C C . LEU A 1 86 ? -21.897 -2.278 7.117 1.00 68.00 86 LEU A C 1
ATOM 679 O O . LEU A 1 86 ? -21.066 -3.145 7.419 1.00 68.00 86 LEU A O 1
ATOM 683 N N . CYS A 1 87 ? -22.430 -1.447 8.011 1.00 75.19 87 CYS A N 1
ATOM 684 C CA . CYS A 1 87 ? -22.017 -1.416 9.401 1.00 75.19 87 CYS A CA 1
ATOM 685 C C . CYS A 1 87 ? -22.738 -2.471 10.246 1.00 75.19 87 CYS A C 1
ATOM 687 O O . CYS A 1 87 ? -23.750 -2.220 10.898 1.00 75.19 87 CYS A O 1
ATOM 689 N N . ASN A 1 88 ? -22.183 -3.681 10.258 1.00 79.75 88 ASN A N 1
ATOM 690 C CA . ASN A 1 88 ? -22.618 -4.738 11.159 1.00 79.75 88 ASN A CA 1
ATOM 691 C C . ASN A 1 88 ? -21.420 -5.462 11.785 1.00 79.75 88 ASN A C 1
ATOM 693 O O . ASN A 1 88 ? -20.292 -5.414 11.284 1.00 79.75 88 ASN A O 1
ATOM 697 N N . ARG A 1 89 ? -21.689 -6.169 12.888 1.00 80.81 89 ARG A N 1
ATOM 698 C CA . ARG A 1 89 ? -20.679 -6.930 13.635 1.00 80.81 89 ARG A CA 1
ATOM 699 C C . ARG A 1 89 ? -19.912 -7.913 12.746 1.00 80.81 89 ARG A C 1
ATOM 701 O O . ARG A 1 89 ? -18.700 -8.006 12.877 1.00 80.81 89 ARG A O 1
ATOM 708 N N . HIS A 1 90 ? -20.590 -8.586 11.817 1.00 84.38 90 HIS A N 1
ATOM 709 C CA . HIS A 1 90 ? -19.977 -9.603 10.960 1.00 84.38 90 HIS A CA 1
ATOM 710 C C . HIS A 1 90 ? -18.916 -9.029 10.007 1.00 84.38 90 HIS A C 1
ATOM 712 O O . HIS A 1 90 ? -17.920 -9.691 9.728 1.00 84.38 90 HIS A O 1
ATOM 718 N N . ASN A 1 91 ? -19.098 -7.789 9.550 1.00 84.25 91 ASN A N 1
ATOM 719 C CA . ASN A 1 91 ? -18.151 -7.105 8.670 1.00 84.25 91 ASN A CA 1
ATOM 720 C C . ASN A 1 91 ? -16.996 -6.447 9.442 1.00 84.25 91 ASN A C 1
ATOM 722 O O . ASN A 1 91 ? -15.868 -6.403 8.952 1.00 84.25 91 ASN A O 1
ATOM 726 N N . ILE A 1 92 ? -17.268 -5.936 10.647 1.00 85.69 92 ILE A N 1
ATOM 727 C CA . ILE A 1 92 ? -16.290 -5.179 11.442 1.00 85.69 92 ILE A CA 1
ATOM 728 C C . ILE A 1 92 ? -15.387 -6.095 12.272 1.00 85.69 92 ILE A C 1
ATOM 730 O O . ILE A 1 92 ? -14.186 -5.855 12.359 1.00 85.69 92 ILE A O 1
ATOM 734 N N . GLU A 1 93 ? -15.922 -7.164 12.855 1.00 86.88 93 GLU A N 1
ATOM 735 C CA . GLU A 1 93 ? -15.169 -8.059 13.740 1.00 86.88 93 GLU A CA 1
ATOM 736 C C . GLU A 1 93 ? -13.907 -8.665 13.086 1.00 86.88 93 GLU A C 1
ATOM 738 O O . GLU A 1 93 ? -12.850 -8.627 13.722 1.00 86.88 93 GLU A O 1
ATOM 743 N N . PRO A 1 94 ? -13.923 -9.120 11.814 1.00 86.69 94 PRO A N 1
ATOM 744 C CA . PRO A 1 94 ? -12.710 -9.579 11.131 1.00 86.69 94 PRO A CA 1
ATOM 745 C C . PRO A 1 94 ? -11.652 -8.479 10.955 1.00 86.69 94 PRO A C 1
ATOM 747 O O . PRO A 1 94 ? -10.450 -8.747 11.034 1.00 86.69 94 PRO A O 1
ATOM 750 N N . LEU A 1 95 ? -12.085 -7.231 10.730 1.00 83.88 95 LEU A N 1
ATOM 751 C CA . LEU A 1 95 ? -11.180 -6.084 10.624 1.00 83.88 95 LEU A CA 1
ATOM 752 C C . LEU A 1 95 ? -10.539 -5.764 11.971 1.00 83.88 95 LEU A C 1
ATOM 754 O O . LEU A 1 95 ? -9.395 -5.316 12.003 1.00 83.88 95 LEU A O 1
ATOM 758 N N . LEU A 1 96 ? -11.240 -5.987 13.082 1.00 86.50 96 LEU A N 1
ATOM 759 C CA . LEU A 1 96 ? -10.691 -5.706 14.403 1.00 86.50 96 LEU A CA 1
ATOM 760 C C . LEU A 1 96 ? -9.773 -6.833 14.899 1.00 86.50 96 LEU A C 1
ATOM 762 O O . LEU A 1 96 ? -8.650 -6.568 15.333 1.00 86.50 96 LEU A O 1
ATOM 766 N N . SER A 1 97 ? -10.186 -8.091 14.732 1.00 85.88 97 SER A N 1
ATOM 767 C CA . SER A 1 97 ? -9.460 -9.269 15.232 1.00 85.88 97 SER A CA 1
ATOM 768 C C . SER A 1 97 ? -8.062 -9.422 14.627 1.00 85.88 97 SER A C 1
ATOM 770 O O . SER A 1 97 ? -7.093 -9.648 15.354 1.00 85.88 97 SER A O 1
ATOM 772 N N . LYS A 1 98 ? -7.909 -9.181 13.315 1.00 82.50 98 LYS A N 1
ATOM 773 C CA . LYS A 1 98 ? -6.595 -9.212 12.643 1.00 82.50 98 LYS A CA 1
ATOM 774 C C . LYS A 1 98 ? -5.621 -8.187 13.252 1.00 82.50 98 LYS A C 1
ATOM 776 O O . LYS A 1 98 ? -4.416 -8.316 13.075 1.00 82.50 98 LYS A O 1
ATOM 781 N N . MET A 1 99 ? -6.118 -7.125 13.899 1.00 83.56 99 MET A N 1
ATOM 782 C CA . MET A 1 99 ? -5.272 -6.082 14.495 1.00 83.56 99 MET A CA 1
ATOM 783 C C . MET A 1 99 ? -4.898 -6.461 15.915 1.00 83.56 99 MET A C 1
ATOM 785 O O . MET A 1 99 ? -3.751 -6.280 16.306 1.00 83.56 99 MET A O 1
ATOM 789 N N . ASP A 1 100 ? -5.837 -7.043 16.660 1.00 83.38 100 ASP A N 1
ATOM 790 C CA . ASP A 1 100 ? -5.580 -7.547 18.006 1.00 83.38 100 ASP A CA 1
ATOM 791 C C . ASP A 1 100 ? -4.435 -8.563 18.004 1.00 83.38 100 ASP A C 1
ATOM 793 O O . ASP A 1 100 ? -3.557 -8.506 18.862 1.00 83.38 100 ASP A O 1
ATOM 797 N N . ASP A 1 101 ? -4.372 -9.437 16.997 1.00 82.69 101 ASP A N 1
ATOM 798 C CA . ASP A 1 101 ? -3.267 -10.387 16.847 1.00 82.69 101 ASP A CA 1
ATOM 799 C C . ASP A 1 101 ? -1.910 -9.714 16.601 1.00 82.69 101 ASP A C 1
ATOM 801 O O . ASP A 1 101 ? -0.891 -10.168 17.131 1.00 82.69 101 ASP A O 1
ATOM 805 N N . LEU A 1 102 ? -1.885 -8.613 15.843 1.00 80.31 102 LEU A N 1
ATOM 806 C CA . LEU A 1 102 ? -0.675 -7.811 15.637 1.00 80.31 102 LEU A CA 1
ATOM 807 C C . LEU A 1 102 ? -0.276 -7.067 16.921 1.00 80.31 102 LEU A C 1
ATOM 809 O O . LEU A 1 102 ? 0.907 -7.002 17.250 1.00 80.31 102 LEU A O 1
ATOM 813 N N . MET A 1 103 ? -1.263 -6.579 17.672 1.00 80.94 103 MET A N 1
ATOM 814 C CA . MET A 1 103 ? -1.093 -5.814 18.909 1.00 80.94 103 MET A CA 1
ATOM 815 C C . MET A 1 103 ? -0.771 -6.671 20.137 1.00 80.94 103 MET A C 1
ATOM 817 O O . MET A 1 103 ? -0.297 -6.138 21.134 1.00 80.94 103 MET A O 1
ATOM 821 N N . LYS A 1 104 ? -0.982 -7.994 20.111 1.00 77.38 104 LYS A N 1
ATOM 822 C CA . LYS A 1 104 ? -0.576 -8.900 21.211 1.00 77.38 104 LYS A CA 1
ATOM 823 C C . LYS A 1 104 ? 0.929 -8.877 21.485 1.00 77.38 104 LYS A C 1
ATOM 825 O O . LYS A 1 104 ? 1.355 -9.276 22.563 1.00 77.38 104 LYS A O 1
ATOM 830 N N . LYS A 1 105 ? 1.723 -8.450 20.501 1.00 71.94 105 LYS A N 1
ATOM 831 C CA . LYS A 1 105 ? 3.185 -8.353 20.586 1.00 71.94 105 LYS A CA 1
ATOM 832 C C . LYS A 1 105 ? 3.674 -6.969 21.036 1.00 71.94 105 LYS A C 1
ATOM 834 O O . LYS A 1 105 ? 4.877 -6.803 21.191 1.00 71.94 105 LYS A O 1
ATOM 839 N N . ASP A 1 106 ? 2.761 -6.019 21.235 1.00 74.56 106 ASP A N 1
ATOM 840 C CA . ASP A 1 106 ? 3.034 -4.630 21.610 1.00 74.56 106 ASP A CA 1
ATOM 841 C C . ASP A 1 106 ? 2.342 -4.325 22.951 1.00 74.56 106 ASP A C 1
ATOM 843 O O . ASP A 1 106 ? 1.137 -4.527 23.093 1.00 74.56 106 ASP A O 1
ATOM 847 N N . ASP A 1 107 ? 3.083 -3.864 23.955 1.00 62.94 107 ASP A N 1
ATOM 848 C CA . ASP A 1 107 ? 2.561 -3.451 25.270 1.00 62.94 107 ASP A CA 1
ATOM 849 C C . ASP A 1 107 ? 2.491 -1.919 25.420 1.00 62.94 107 ASP A C 1
ATOM 851 O O . ASP A 1 107 ? 2.315 -1.390 26.519 1.00 62.94 107 ASP A O 1
ATOM 855 N N . GLY A 1 108 ? 2.611 -1.199 24.302 1.00 78.56 108 GLY A N 1
ATOM 856 C CA . GLY A 1 108 ? 2.775 0.245 24.267 1.00 78.56 108 GLY A CA 1
ATOM 857 C C . GLY A 1 108 ? 1.487 1.064 24.123 1.00 78.56 108 GLY A C 1
ATOM 858 O O . GLY A 1 108 ? 0.347 0.609 24.260 1.00 78.56 108 GLY A O 1
ATOM 859 N N . GLU A 1 109 ? 1.695 2.342 23.805 1.00 79.00 109 GLU A N 1
ATOM 860 C CA . GLU A 1 109 ? 0.645 3.344 23.590 1.00 79.00 109 GLU A CA 1
ATOM 861 C C . GLU A 1 109 ? -0.312 2.964 22.443 1.00 79.00 109 GLU A C 1
ATOM 863 O O . GLU A 1 109 ? -1.520 3.200 22.536 1.00 79.00 109 GLU A O 1
ATOM 868 N N . SER A 1 110 ? 0.206 2.323 21.389 1.00 81.69 110 SER A N 1
ATOM 869 C CA . SER A 1 110 ? -0.567 1.884 20.219 1.00 81.69 110 SER A CA 1
ATOM 870 C C . SER A 1 110 ? -1.664 0.895 20.611 1.00 81.69 110 SER A C 1
ATOM 872 O O . SER A 1 110 ? -2.822 1.066 20.222 1.00 81.69 110 SER A O 1
ATOM 874 N N . GLN A 1 111 ? -1.326 -0.102 21.439 1.00 83.25 111 GLN A N 1
ATOM 875 C CA . GLN A 1 111 ? -2.287 -1.085 21.938 1.00 83.25 111 GLN A CA 1
ATOM 876 C C . GLN A 1 111 ? -3.395 -0.418 22.766 1.00 83.25 111 GLN A C 1
ATOM 878 O O . GLN A 1 111 ? -4.568 -0.764 22.622 1.00 83.25 111 GLN A O 1
ATOM 883 N N . SER A 1 112 ? -3.043 0.555 23.609 1.00 82.06 112 SER A N 1
ATOM 884 C CA . SER A 1 112 ? -4.018 1.279 24.435 1.00 82.06 112 SER A CA 1
ATOM 885 C C . SER A 1 112 ? -4.996 2.094 23.582 1.00 82.06 112 SER A C 1
ATOM 887 O O . SER A 1 112 ? -6.208 1.992 23.775 1.00 82.06 112 SER A O 1
ATOM 889 N N . LYS A 1 113 ? -4.492 2.834 22.583 1.00 81.50 113 LYS A N 1
ATOM 890 C CA . LYS A 1 113 ? -5.325 3.586 21.625 1.00 81.50 113 LYS A CA 1
ATOM 891 C C . LYS A 1 113 ? -6.242 2.669 20.820 1.00 81.50 113 LYS A C 1
ATOM 893 O O . LYS A 1 113 ? -7.416 2.974 20.635 1.00 81.50 113 LYS A O 1
ATOM 898 N N . TRP A 1 114 ? -5.730 1.523 20.377 1.00 85.50 114 TRP A N 1
ATOM 899 C CA . TRP A 1 114 ? -6.522 0.542 19.640 1.00 85.50 114 TRP A CA 1
ATOM 900 C C . TRP A 1 114 ? -7.615 -0.109 20.496 1.00 85.50 114 TRP A C 1
ATOM 902 O O . TRP A 1 114 ? -8.752 -0.247 20.047 1.00 85.50 114 TRP A O 1
ATOM 912 N N . LYS A 1 115 ? -7.316 -0.452 21.754 1.00 84.69 115 LYS A N 1
ATOM 913 C CA . LYS A 1 115 ? -8.317 -0.948 22.712 1.00 84.69 115 LYS A CA 1
ATOM 914 C C . LYS A 1 115 ? -9.406 0.089 22.986 1.00 84.69 115 LYS A C 1
ATOM 916 O O . LYS A 1 115 ? -10.581 -0.258 22.981 1.00 84.69 115 LYS A O 1
ATOM 921 N N . ALA A 1 116 ? -9.031 1.355 23.166 1.00 83.31 116 ALA A N 1
ATOM 922 C CA . ALA A 1 116 ? -9.995 2.441 23.331 1.00 83.31 116 ALA A CA 1
ATOM 923 C C . ALA A 1 116 ? -10.905 2.576 22.096 1.00 83.31 116 ALA A C 1
ATOM 925 O O . ALA A 1 116 ? -12.127 2.605 22.231 1.00 83.31 116 ALA A O 1
ATOM 926 N N . PHE A 1 117 ? -10.321 2.558 20.893 1.00 84.00 117 PHE A N 1
ATOM 927 C CA . PHE A 1 117 ? -11.072 2.591 19.637 1.00 84.00 117 PHE A CA 1
ATOM 928 C C . PHE A 1 117 ? -12.028 1.397 19.497 1.00 84.00 117 PHE A C 1
ATOM 930 O O . PHE A 1 117 ? -13.213 1.579 19.240 1.00 84.00 117 PHE A O 1
ATOM 937 N N . THR A 1 118 ? -11.553 0.168 19.704 1.00 86.50 118 THR A N 1
ATOM 938 C CA . THR A 1 118 ? -12.388 -1.041 19.573 1.00 86.50 118 THR A CA 1
ATOM 939 C C . THR A 1 118 ? -13.507 -1.096 20.608 1.00 86.50 118 THR A C 1
ATOM 941 O O . THR A 1 118 ? -14.627 -1.466 20.266 1.00 86.50 118 THR A O 1
ATOM 944 N N . GLN A 1 119 ? -13.251 -0.671 21.849 1.00 84.38 119 GLN A N 1
ATOM 945 C CA . GLN A 1 119 ? -14.279 -0.571 22.887 1.00 84.38 119 GLN A CA 1
ATOM 946 C C . GLN A 1 119 ? -15.416 0.366 22.464 1.00 84.38 119 GLN A C 1
ATOM 948 O O . GLN A 1 119 ? -16.588 0.042 22.656 1.00 84.38 119 GLN A O 1
ATOM 953 N N . VAL A 1 120 ? -15.068 1.500 21.857 1.00 80.06 120 VAL A N 1
ATOM 954 C CA . VAL A 1 120 ? -16.028 2.448 21.288 1.00 80.06 120 VAL A CA 1
ATOM 955 C C . VAL A 1 120 ? -16.782 1.844 20.099 1.00 80.06 120 VAL A C 1
ATOM 957 O O . VAL A 1 120 ? -17.999 1.974 20.003 1.00 80.06 120 VAL A O 1
ATOM 960 N N . VAL A 1 121 ? -16.086 1.153 19.194 1.00 83.62 121 VAL A N 1
ATOM 961 C CA . VAL A 1 121 ? -16.725 0.513 18.034 1.00 83.62 121 VAL A CA 1
ATOM 962 C C . VAL A 1 121 ? -17.750 -0.530 18.476 1.00 83.62 121 VAL A C 1
ATOM 964 O O . VAL A 1 121 ? -18.870 -0.551 17.969 1.00 83.62 121 VAL A O 1
ATOM 967 N N . TYR A 1 122 ? -17.407 -1.368 19.455 1.00 84.38 122 TYR A N 1
ATOM 968 C CA . TYR A 1 122 ? -18.332 -2.373 19.970 1.00 84.38 122 TYR A CA 1
ATOM 969 C C . TYR A 1 122 ? -19.497 -1.761 20.750 1.00 84.38 122 TYR A C 1
ATOM 971 O O . TYR A 1 122 ? -20.626 -2.216 20.576 1.00 84.38 122 TYR A O 1
ATOM 979 N N . SER A 1 123 ? -19.273 -0.713 21.553 1.00 79.56 123 SER A N 1
ATOM 980 C CA . SER A 1 123 ? -20.371 -0.056 22.277 1.00 79.56 123 SER A CA 1
ATOM 981 C C . SER A 1 123 ? -21.410 0.544 21.324 1.00 79.56 123 SER A C 1
ATOM 983 O O . SER A 1 123 ? -22.610 0.431 21.584 1.00 79.56 123 SER A O 1
ATOM 985 N N . MET A 1 124 ? -20.954 1.098 20.197 1.00 75.75 124 MET A N 1
ATOM 986 C CA . MET A 1 124 ? -21.801 1.595 19.113 1.00 75.75 124 MET A CA 1
ATOM 987 C C . MET A 1 124 ? -22.597 0.485 18.426 1.00 75.75 124 MET A C 1
ATOM 989 O O . MET A 1 124 ? -23.791 0.646 18.188 1.00 75.75 124 MET A O 1
ATOM 993 N N . LEU A 1 125 ? -21.953 -0.647 18.124 1.00 78.81 125 LEU A N 1
ATOM 994 C CA . LEU A 1 125 ? -22.614 -1.791 17.489 1.00 78.81 125 LEU A CA 1
ATOM 995 C C . LEU A 1 125 ? -23.663 -2.444 18.399 1.00 78.81 125 LEU A C 1
ATOM 997 O O . LEU A 1 125 ? -24.696 -2.895 17.911 1.00 78.81 125 LEU A O 1
ATOM 1001 N N . ASP A 1 126 ? -23.404 -2.494 19.707 1.00 80.12 126 ASP A N 1
ATOM 1002 C CA . ASP A 1 126 ? -24.288 -3.147 20.675 1.00 80.12 126 ASP A CA 1
ATOM 1003 C C . ASP A 1 126 ? -25.453 -2.264 21.129 1.00 80.12 126 ASP A C 1
ATOM 1005 O O . ASP A 1 126 ? -26.519 -2.781 21.461 1.00 80.12 126 ASP A O 1
ATOM 1009 N N . ASN A 1 127 ? -25.274 -0.939 21.177 1.00 72.56 127 ASN A N 1
ATOM 1010 C CA . ASN A 1 127 ? -26.325 -0.002 21.576 1.00 72.56 127 ASN A CA 1
ATOM 1011 C C . ASN A 1 127 ? -26.248 1.317 20.782 1.00 72.56 127 ASN A C 1
ATOM 1013 O O . ASN A 1 127 ? -25.861 2.346 21.348 1.00 72.56 127 ASN A O 1
ATOM 1017 N N . PRO A 1 128 ? -26.702 1.344 19.516 1.00 65.25 128 PRO A N 1
ATOM 1018 C CA . PRO A 1 128 ? -26.645 2.545 18.678 1.00 65.25 128 PRO A CA 1
ATOM 1019 C C . PRO A 1 128 ? -27.460 3.727 19.235 1.00 65.25 128 PRO A C 1
ATOM 1021 O O . PRO A 1 128 ? -27.198 4.870 18.890 1.00 65.25 128 PRO A O 1
ATOM 1024 N N . GLY A 1 129 ? -28.432 3.475 20.123 1.00 60.59 129 GLY A N 1
ATOM 1025 C CA . GLY A 1 129 ? -29.236 4.517 20.778 1.00 60.59 129 GLY A CA 1
ATOM 1026 C C . GLY A 1 129 ? -28.688 5.043 22.113 1.00 60.59 129 GLY A C 1
ATOM 1027 O O . GLY A 1 129 ? -29.329 5.901 22.712 1.00 60.59 129 GLY A O 1
ATOM 1028 N N . LYS A 1 130 ? -27.566 4.510 22.624 1.00 57.56 130 LYS A N 1
ATOM 1029 C CA . LYS A 1 130 ? -26.962 4.954 23.899 1.00 57.56 130 LYS A CA 1
ATOM 1030 C C . LYS A 1 130 ? -25.894 6.023 23.735 1.00 57.56 130 LYS A C 1
ATOM 1032 O O . LYS A 1 130 ? -25.660 6.752 24.695 1.00 57.56 130 LYS A O 1
ATOM 1037 N N . LEU A 1 131 ? -25.214 6.065 22.591 1.00 60.59 131 LEU A N 1
ATOM 1038 C CA . LEU A 1 131 ? -24.254 7.123 22.324 1.00 60.59 131 LEU A CA 1
ATOM 1039 C C . LEU A 1 131 ? -25.035 8.334 21.829 1.00 60.59 131 LEU A C 1
ATOM 1041 O O . LEU A 1 131 ? -25.757 8.244 20.836 1.00 60.59 131 LEU A O 1
ATOM 1045 N N . GLU A 1 132 ? -24.930 9.458 22.529 1.00 58.94 132 GLU A N 1
ATOM 1046 C CA . GLU A 1 132 ? -25.543 10.673 22.018 1.00 58.94 132 GLU A CA 1
ATOM 1047 C C . GLU A 1 132 ? -24.858 11.079 20.703 1.00 58.94 132 GLU A C 1
ATOM 1049 O O . GLU A 1 132 ? -23.675 10.817 20.474 1.00 58.94 132 GLU A O 1
ATOM 1054 N N . MET A 1 133 ? -25.588 11.771 19.823 1.00 60.69 133 MET A N 1
ATOM 1055 C CA . MET A 1 133 ? -25.033 12.312 18.571 1.00 60.69 133 MET A CA 1
ATOM 1056 C C . MET A 1 133 ? -23.778 13.182 18.801 1.00 60.69 133 MET A C 1
ATOM 1058 O O . MET A 1 133 ? -22.980 13.381 17.884 1.00 60.69 133 MET A O 1
ATOM 1062 N N . SER A 1 134 ? -23.614 13.729 20.008 1.00 54.75 134 SER A N 1
ATOM 1063 C CA . SER A 1 134 ? -22.436 14.459 20.489 1.00 54.75 134 SER A CA 1
ATOM 1064 C C . SER A 1 134 ? -21.214 13.555 20.675 1.00 54.75 134 SER A C 1
ATOM 1066 O O . SER A 1 134 ? -20.131 13.925 20.226 1.00 54.75 134 SER A O 1
ATOM 1068 N N . ASP A 1 135 ? -21.387 12.370 21.258 1.00 61.72 135 ASP A N 1
ATOM 1069 C CA . ASP A 1 135 ? -20.323 11.389 21.480 1.00 61.72 135 ASP A CA 1
ATOM 1070 C C . ASP A 1 135 ? -19.865 10.760 20.157 1.00 61.72 135 ASP A C 1
ATOM 1072 O O . ASP A 1 135 ? -18.675 10.575 19.917 1.00 61.72 135 ASP A O 1
ATOM 1076 N N . GLN A 1 136 ? -20.796 10.510 19.230 1.00 61.91 136 GLN A N 1
ATOM 1077 C CA . GLN A 1 136 ? -20.442 10.064 17.880 1.00 61.91 136 GLN A CA 1
ATOM 1078 C C . GLN A 1 136 ? -19.610 11.123 17.144 1.00 61.91 136 GLN A C 1
ATOM 1080 O O . GLN A 1 136 ? -18.616 10.807 16.489 1.00 61.91 136 GLN A O 1
ATOM 1085 N N . LYS A 1 137 ? -19.999 12.399 17.260 1.00 65.06 137 LYS A N 1
ATOM 1086 C CA . LYS A 1 137 ? -19.280 13.514 16.633 1.00 65.06 137 LYS A CA 1
ATOM 1087 C C . LYS A 1 137 ? -17.915 13.769 17.264 1.00 65.06 137 LYS A C 1
ATOM 1089 O O . LYS A 1 137 ? -16.993 14.099 16.525 1.00 65.06 137 LYS A O 1
ATOM 1094 N N . SER A 1 138 ? -17.769 13.624 18.581 1.00 66.25 138 SER A N 1
ATOM 1095 C CA . SER A 1 138 ? -16.473 13.791 19.251 1.00 66.25 138 SER A CA 1
ATOM 1096 C C . SER A 1 138 ? -15.488 12.698 18.828 1.00 66.25 138 SER A C 1
ATOM 1098 O O . SER A 1 138 ? -14.355 13.011 18.472 1.00 66.25 138 SER A O 1
ATOM 1100 N N . LEU A 1 139 ? -15.941 11.449 18.711 1.00 64.19 139 LEU A N 1
ATOM 1101 C CA . LEU A 1 139 ? -15.130 10.345 18.191 1.00 64.19 139 LEU A CA 1
ATOM 1102 C C . LEU A 1 139 ? -14.728 10.550 16.730 1.00 64.19 139 LEU A C 1
ATOM 1104 O O . LEU A 1 139 ? -13.563 10.398 16.378 1.00 64.19 139 LEU A O 1
ATOM 1108 N N . LEU A 1 140 ? -15.673 10.950 15.875 1.00 67.12 140 LEU A N 1
ATOM 1109 C CA . LEU A 1 140 ? -15.383 11.271 14.474 1.00 67.12 140 LEU A CA 1
ATOM 1110 C C . LEU A 1 140 ? -14.433 12.470 14.336 1.00 67.12 140 LEU A C 1
ATOM 1112 O O . LEU A 1 140 ? -13.693 12.543 13.355 1.00 67.12 140 LEU A O 1
ATOM 1116 N N . SER A 1 141 ? -14.422 13.385 15.312 1.00 69.06 141 SER A N 1
ATOM 1117 C CA . SER A 1 141 ? -13.522 14.542 15.316 1.00 69.06 141 SER A CA 1
ATOM 1118 C C . SER A 1 141 ? -12.058 14.175 15.574 1.00 69.06 141 SER A C 1
ATOM 1120 O O . SER A 1 141 ? -11.178 14.877 15.092 1.00 69.06 141 SER A O 1
ATOM 1122 N N . GLU A 1 142 ? -11.771 13.048 16.235 1.00 69.94 142 GLU A N 1
ATOM 1123 C CA . GLU A 1 142 ? -10.392 12.543 16.366 1.00 69.94 142 GLU A CA 1
ATOM 1124 C C . GLU A 1 142 ? -9.838 12.002 15.035 1.00 69.94 142 GLU A C 1
ATOM 1126 O O . GLU A 1 142 ? -8.625 11.919 14.841 1.00 69.94 142 GLU A O 1
ATOM 1131 N N . PHE A 1 143 ? -10.721 11.676 14.086 1.00 72.69 143 PHE A N 1
ATOM 1132 C CA . PHE A 1 143 ? -10.382 11.197 12.744 1.00 72.69 143 PHE A CA 1
ATOM 1133 C C . PHE A 1 143 ? -10.557 12.286 11.681 1.00 72.69 143 PHE A C 1
ATOM 1135 O O . PHE A 1 143 ? -11.020 12.026 10.564 1.00 72.69 143 PHE A O 1
ATOM 1142 N N . ASP A 1 144 ? -10.176 13.510 12.028 1.00 73.81 144 ASP A N 1
ATOM 1143 C CA . ASP A 1 144 ? -10.285 14.686 11.175 1.00 73.81 144 ASP A CA 1
ATOM 1144 C C . ASP A 1 144 ? -9.203 14.754 10.070 1.00 73.81 144 ASP A C 1
ATOM 1146 O O . ASP A 1 144 ? -8.487 13.796 9.753 1.00 73.81 144 ASP A O 1
ATOM 1150 N N . SER A 1 145 ? -9.077 15.926 9.445 1.00 77.06 145 SER A N 1
ATOM 1151 C CA . SER A 1 145 ? -8.057 16.185 8.429 1.00 77.06 145 SER A CA 1
ATOM 1152 C C . SER A 1 145 ? -6.620 16.072 8.950 1.00 77.06 145 SER A C 1
ATOM 1154 O O . SER A 1 145 ? -5.717 15.798 8.160 1.00 77.06 145 SER A O 1
ATOM 1156 N N . THR A 1 146 ? -6.380 16.282 10.249 1.00 80.75 146 THR A N 1
ATOM 1157 C CA . THR A 1 146 ? -5.038 16.155 10.842 1.00 80.75 146 THR A CA 1
ATOM 1158 C C . THR A 1 146 ? -4.628 14.691 10.947 1.00 80.75 146 THR A C 1
ATOM 1160 O O . THR A 1 146 ? -3.486 14.342 10.624 1.00 80.75 146 THR A O 1
ATOM 1163 N N . PHE A 1 147 ? -5.583 13.817 11.278 1.00 82.44 147 PHE A N 1
ATOM 1164 C CA . PHE A 1 147 ? -5.404 12.374 11.211 1.00 82.44 147 PHE A CA 1
ATOM 1165 C C . PHE A 1 147 ? -5.089 11.917 9.782 1.00 82.44 147 PHE A C 1
ATOM 1167 O O . PHE A 1 147 ? -4.101 11.213 9.558 1.00 82.44 147 PHE A O 1
ATOM 1174 N N . ASP A 1 148 ? -5.879 12.372 8.801 1.00 84.06 148 ASP A N 1
ATOM 1175 C CA . ASP A 1 148 ? -5.663 12.045 7.385 1.00 84.06 148 ASP A CA 1
ATOM 1176 C C . ASP A 1 148 ? -4.275 12.488 6.905 1.00 84.06 148 ASP A C 1
ATOM 1178 O O . ASP A 1 148 ? -3.573 11.726 6.241 1.00 84.06 148 ASP A O 1
ATOM 1182 N N . SER A 1 149 ? -3.850 13.697 7.282 1.00 86.94 149 SER A N 1
ATOM 1183 C CA . SER A 1 149 ? -2.527 14.226 6.939 1.00 86.94 149 SER A CA 1
ATOM 1184 C C . SER A 1 149 ? -1.402 13.419 7.589 1.00 86.94 149 SER A C 1
ATOM 1186 O O . SER A 1 149 ? -0.365 13.181 6.964 1.00 86.94 149 SER A O 1
ATOM 1188 N N . SER A 1 150 ? -1.590 12.973 8.832 1.00 88.81 150 SER A N 1
ATOM 1189 C CA . SER A 1 150 ? -0.608 12.150 9.547 1.00 88.81 150 SER A CA 1
ATOM 1190 C C . SER A 1 150 ? -0.470 10.770 8.901 1.00 88.81 150 SER A C 1
ATOM 1192 O O . SER A 1 150 ? 0.646 10.316 8.635 1.00 88.81 150 SER A O 1
ATOM 1194 N N . LEU A 1 151 ? -1.597 10.139 8.555 1.00 90.38 151 LEU A N 1
ATOM 1195 C CA . LEU A 1 151 ? -1.624 8.867 7.833 1.00 90.38 151 LEU A CA 1
ATOM 1196 C C . LEU A 1 151 ? -0.969 8.994 6.451 1.00 90.38 151 LEU A C 1
ATOM 1198 O O . LEU A 1 151 ? -0.101 8.191 6.106 1.00 90.38 151 LEU A O 1
ATOM 1202 N N . GLN A 1 152 ? -1.319 10.033 5.685 1.00 92.19 152 GLN A N 1
ATOM 1203 C CA . GLN A 1 152 ? -0.680 10.327 4.401 1.00 92.19 152 GLN A CA 1
ATOM 1204 C C . GLN A 1 152 ? 0.827 10.516 4.555 1.00 92.19 152 GLN A C 1
ATOM 1206 O O . GLN A 1 152 ? 1.585 9.961 3.762 1.00 92.19 152 GLN A O 1
ATOM 1211 N N . THR A 1 153 ? 1.279 11.230 5.588 1.00 92.62 153 THR A N 1
ATOM 1212 C CA . THR A 1 153 ? 2.708 11.460 5.852 1.00 92.62 153 THR A CA 1
ATOM 1213 C C . THR A 1 153 ? 3.454 10.150 6.101 1.00 92.62 153 THR A C 1
ATOM 1215 O O . THR A 1 153 ? 4.495 9.909 5.487 1.00 92.62 153 THR A O 1
ATOM 1218 N N . LEU A 1 154 ? 2.909 9.265 6.940 1.00 92.94 154 LEU A N 1
ATOM 1219 C CA . LEU A 1 154 ? 3.517 7.962 7.224 1.00 92.94 154 LEU A CA 1
ATOM 1220 C C . LEU A 1 154 ? 3.570 7.065 5.985 1.00 92.94 154 LEU A C 1
ATOM 1222 O O . LEU A 1 154 ? 4.606 6.464 5.700 1.00 92.94 154 LEU A O 1
ATOM 1226 N N . VAL A 1 155 ? 2.489 7.020 5.206 1.00 94.25 155 VAL A N 1
ATOM 1227 C CA . VAL A 1 155 ? 2.469 6.264 3.950 1.00 94.25 155 VAL A CA 1
ATOM 1228 C C . VAL A 1 155 ? 3.440 6.888 2.935 1.00 94.25 155 VAL A C 1
ATOM 1230 O O . VAL A 1 155 ? 4.119 6.154 2.220 1.00 94.25 155 VAL A O 1
ATOM 1233 N N . THR A 1 156 ? 3.600 8.222 2.922 1.00 92.38 156 THR A N 1
ATOM 1234 C CA . THR A 1 156 ? 4.580 8.912 2.052 1.00 92.38 156 THR A CA 1
ATOM 1235 C C . THR A 1 156 ? 5.966 8.419 2.390 1.00 92.38 156 THR A C 1
ATOM 1237 O O . THR A 1 156 ? 6.721 7.996 1.518 1.00 92.38 156 THR A O 1
ATOM 1240 N N . LYS A 1 157 ? 6.288 8.469 3.685 1.00 93.44 157 LYS A N 1
ATOM 1241 C CA . LYS A 1 157 ? 7.576 8.054 4.208 1.00 93.44 157 LYS A CA 1
ATOM 1242 C C . LYS A 1 157 ? 7.866 6.614 3.803 1.00 93.44 157 LYS A C 1
ATOM 1244 O O . LYS A 1 157 ? 8.934 6.366 3.261 1.00 93.44 157 LYS A O 1
ATOM 1249 N N . PHE A 1 158 ? 6.903 5.707 3.975 1.00 94.19 158 PHE A N 1
ATOM 1250 C CA . PHE A 1 158 ? 7.033 4.314 3.551 1.00 94.19 158 PHE A CA 1
ATOM 1251 C C . PHE A 1 158 ? 7.432 4.182 2.072 1.00 94.19 158 PHE A C 1
ATOM 1253 O O . PHE A 1 158 ? 8.429 3.525 1.773 1.00 94.19 158 PHE A O 1
ATOM 1260 N N . PHE A 1 159 ? 6.718 4.834 1.146 1.00 92.56 159 PHE A N 1
ATOM 1261 C CA . PHE A 1 159 ? 7.037 4.727 -0.285 1.00 92.56 159 PHE A CA 1
ATOM 1262 C C . PHE A 1 159 ? 8.354 5.408 -0.665 1.00 92.56 159 PHE A C 1
ATOM 1264 O O . PHE A 1 159 ? 9.080 4.884 -1.508 1.00 92.56 159 PHE A O 1
ATOM 1271 N N . LEU A 1 160 ? 8.693 6.537 -0.035 1.00 90.06 160 LEU A N 1
ATOM 1272 C CA . LEU A 1 160 ? 9.976 7.209 -0.256 1.00 90.06 160 LEU A CA 1
ATOM 1273 C C . LEU A 1 160 ? 11.149 6.354 0.227 1.00 90.06 160 LEU A C 1
ATOM 1275 O O . LEU A 1 160 ? 12.153 6.228 -0.474 1.00 90.06 160 LEU A O 1
ATOM 1279 N N . THR A 1 161 ? 11.018 5.735 1.399 1.00 92.06 161 THR A N 1
ATOM 1280 C CA . THR A 1 161 ? 12.044 4.829 1.910 1.00 92.06 161 THR A CA 1
ATOM 1281 C C . THR A 1 161 ? 12.147 3.582 1.033 1.00 92.06 161 THR A C 1
ATOM 1283 O O . THR A 1 161 ? 13.258 3.177 0.694 1.00 92.06 161 THR A O 1
ATOM 1286 N N . LEU A 1 162 ? 11.023 3.024 0.574 1.00 90.81 162 LEU A N 1
ATOM 1287 C CA . LEU A 1 162 ? 11.022 1.884 -0.342 1.00 90.81 162 LEU A CA 1
ATOM 1288 C C . LEU A 1 162 ? 11.729 2.195 -1.673 1.00 90.81 162 LEU A C 1
ATOM 1290 O O . LEU A 1 162 ? 12.574 1.412 -2.104 1.00 90.81 162 LEU A O 1
ATOM 1294 N N . ASP A 1 163 ? 11.440 3.342 -2.300 1.00 87.50 163 ASP A N 1
ATOM 1295 C CA . ASP A 1 163 ? 12.102 3.768 -3.548 1.00 87.50 163 ASP A CA 1
ATOM 1296 C C . ASP A 1 163 ? 13.606 4.016 -3.335 1.00 87.50 163 ASP A C 1
ATOM 1298 O O . ASP A 1 163 ? 14.412 3.722 -4.215 1.00 87.50 163 ASP A O 1
ATOM 1302 N N . SER A 1 164 ? 14.011 4.469 -2.141 1.00 87.38 164 SER A N 1
ATOM 1303 C CA . SER A 1 164 ? 15.432 4.650 -1.807 1.00 87.38 164 SER A CA 1
ATOM 1304 C C . SER A 1 164 ? 16.209 3.334 -1.665 1.00 87.38 164 SER A C 1
ATOM 1306 O O . SER A 1 164 ? 17.403 3.294 -1.957 1.00 87.38 164 SER A O 1
ATOM 1308 N N . ILE A 1 165 ? 15.539 2.258 -1.240 1.00 87.31 165 ILE A N 1
ATOM 1309 C CA . ILE A 1 165 ? 16.150 0.937 -1.022 1.00 87.31 165 ILE A CA 1
ATOM 1310 C C . ILE A 1 165 ? 16.181 0.113 -2.315 1.00 87.31 165 ILE A C 1
ATOM 1312 O O . ILE A 1 165 ? 17.029 -0.767 -2.461 1.00 87.31 165 ILE A O 1
ATOM 1316 N N . LEU A 1 166 ? 15.284 0.399 -3.263 1.00 83.44 166 LEU A N 1
ATOM 1317 C CA . LEU A 1 166 ? 15.126 -0.351 -4.509 1.00 83.44 166 LEU A CA 1
ATOM 1318 C C . LEU A 1 166 ? 15.552 0.490 -5.724 1.00 83.44 166 LEU A C 1
ATOM 1320 O O . LEU A 1 166 ? 14.703 0.940 -6.501 1.00 83.44 166 LEU A O 1
ATOM 1324 N N . PRO A 1 167 ? 16.867 0.712 -5.917 1.00 81.12 167 PRO A N 1
ATOM 1325 C CA . PRO A 1 167 ? 17.361 1.479 -7.048 1.00 81.12 167 PRO A CA 1
ATOM 1326 C C . PRO A 1 167 ? 17.034 0.785 -8.373 1.00 81.12 167 PRO A C 1
ATOM 1328 O O . PRO A 1 167 ? 17.018 -0.441 -8.480 1.00 81.12 167 PRO A O 1
ATOM 1331 N N . VAL A 1 168 ? 16.820 1.590 -9.416 1.00 84.56 168 VAL A N 1
ATOM 1332 C CA . VAL A 1 168 ? 16.643 1.076 -10.779 1.00 84.56 168 VAL A CA 1
ATOM 1333 C C . VAL A 1 168 ? 17.985 0.510 -11.269 1.00 84.56 168 VAL A C 1
ATOM 1335 O O . VAL A 1 168 ? 18.963 1.267 -11.294 1.00 84.56 168 VAL A O 1
ATOM 1338 N N . PRO A 1 169 ? 18.055 -0.777 -11.657 1.00 85.62 169 PRO A N 1
ATOM 1339 C CA . PRO A 1 169 ? 19.287 -1.376 -12.157 1.00 85.62 169 PRO A CA 1
ATOM 1340 C C . PRO A 1 169 ? 19.688 -0.780 -13.510 1.00 85.62 169 PRO A C 1
ATOM 1342 O O . PRO A 1 169 ? 18.840 -0.352 -14.297 1.00 85.62 169 PRO A O 1
ATOM 1345 N N . SER A 1 170 ? 20.992 -0.758 -13.795 1.00 87.88 170 SER A N 1
ATOM 1346 C CA . SER A 1 170 ? 21.488 -0.358 -15.118 1.00 87.88 170 SER A CA 1
ATOM 1347 C C . SER A 1 170 ? 21.156 -1.397 -16.191 1.00 87.88 170 SER A C 1
ATOM 1349 O O . SER A 1 170 ? 20.832 -2.546 -15.876 1.00 87.88 170 SER A O 1
ATOM 1351 N N . LEU A 1 171 ? 21.286 -1.021 -17.469 1.00 87.88 171 LEU A N 1
ATOM 1352 C CA . LEU A 1 171 ? 21.151 -1.974 -18.574 1.00 87.88 171 LEU A CA 1
ATOM 1353 C C . LEU A 1 171 ? 22.179 -3.109 -18.456 1.00 87.88 171 LEU A C 1
ATOM 1355 O O . LEU A 1 171 ? 21.810 -4.270 -18.597 1.00 87.88 171 LEU A O 1
ATOM 1359 N N . ASP A 1 172 ? 23.429 -2.791 -18.113 1.00 89.69 172 ASP A N 1
ATOM 1360 C CA . ASP A 1 172 ? 24.491 -3.790 -17.939 1.00 89.69 172 ASP A CA 1
ATOM 1361 C C . ASP A 1 172 ? 24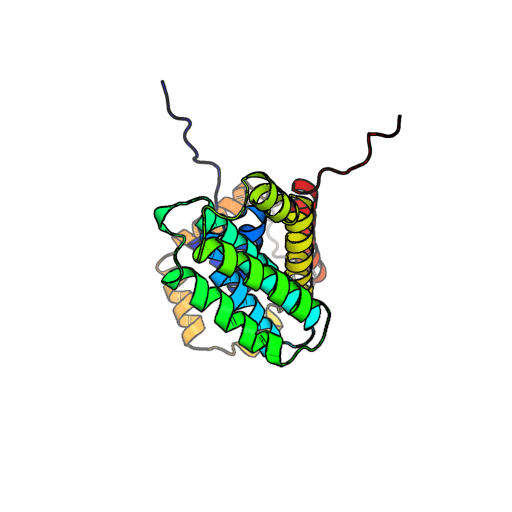.202 -4.752 -16.781 1.00 89.69 172 ASP A C 1
ATOM 1363 O O . ASP A 1 172 ? 24.341 -5.967 -16.926 1.00 89.69 172 ASP A O 1
ATOM 1367 N N . GLN A 1 173 ? 23.743 -4.229 -15.637 1.00 89.31 173 GLN A N 1
ATOM 1368 C CA . GLN A 1 173 ? 23.346 -5.048 -14.488 1.00 89.31 173 GLN A CA 1
ATOM 1369 C C . GLN A 1 173 ? 22.162 -5.950 -14.838 1.00 89.31 173 GLN A C 1
ATOM 1371 O O . GLN A 1 173 ? 22.179 -7.142 -14.537 1.00 89.31 173 GLN A O 1
ATOM 1376 N N . THR A 1 174 ? 21.162 -5.392 -15.521 1.00 89.69 174 THR A N 1
ATOM 1377 C CA . THR A 1 174 ? 19.969 -6.129 -15.949 1.00 89.69 174 THR A CA 1
ATOM 1378 C C . THR A 1 174 ? 20.339 -7.227 -16.947 1.00 89.69 174 THR A C 1
ATOM 1380 O O . THR A 1 174 ? 19.932 -8.371 -16.774 1.00 89.69 174 THR A O 1
ATOM 1383 N N . SER A 1 175 ? 21.182 -6.924 -17.938 1.00 89.19 175 SER A N 1
ATOM 1384 C CA . SER A 1 175 ? 21.728 -7.892 -18.900 1.00 89.19 175 SER A CA 1
ATOM 1385 C C . SER A 1 175 ? 22.450 -9.050 -18.199 1.00 89.19 175 SER A C 1
ATOM 1387 O O . SER A 1 175 ? 22.187 -10.224 -18.482 1.00 89.19 175 SER A O 1
ATOM 1389 N N . LEU A 1 176 ? 23.297 -8.732 -17.214 1.00 90.69 176 LEU A N 1
ATOM 1390 C CA . LEU A 1 176 ? 24.038 -9.725 -16.439 1.00 90.69 176 LEU A CA 1
ATOM 1391 C C . LEU A 1 176 ? 23.127 -10.633 -15.599 1.00 90.69 176 LEU A C 1
ATOM 1393 O O . LEU A 1 176 ? 23.450 -11.811 -15.434 1.00 90.69 176 LEU A O 1
ATOM 1397 N N . TRP A 1 177 ? 22.027 -10.106 -15.052 1.00 89.31 177 TRP A N 1
ATOM 1398 C CA . TRP A 1 177 ? 21.044 -10.888 -14.294 1.00 89.31 177 TRP A CA 1
ATOM 1399 C C . TRP A 1 177 ? 20.164 -11.750 -15.196 1.00 89.31 177 TRP A C 1
ATOM 1401 O O . TRP A 1 177 ? 19.856 -12.885 -14.837 1.00 89.31 177 TRP A O 1
ATOM 1411 N N . LEU A 1 178 ? 19.787 -11.233 -16.368 1.00 87.38 178 LEU A N 1
ATOM 1412 C CA . LEU A 1 178 ? 18.863 -11.906 -17.276 1.00 87.38 178 LEU A CA 1
ATOM 1413 C C . LEU A 1 178 ? 19.516 -12.976 -18.154 1.00 87.38 178 LEU A C 1
ATOM 1415 O O . LEU A 1 178 ? 18.786 -13.844 -18.606 1.00 87.38 178 LEU A O 1
ATOM 1419 N N . ARG A 1 179 ? 20.833 -12.931 -18.424 1.00 79.56 179 ARG A N 1
ATOM 1420 C CA . ARG A 1 179 ? 21.609 -13.947 -19.185 1.00 79.56 179 ARG A CA 1
ATOM 1421 C C . ARG A 1 179 ? 20.792 -14.732 -20.229 1.00 79.56 179 ARG A C 1
ATOM 1423 O O . ARG A 1 179 ? 20.415 -15.863 -19.953 1.00 79.56 179 ARG A O 1
ATOM 1430 N N . LEU A 1 180 ? 20.518 -14.162 -21.408 1.00 80.75 180 LEU A N 1
ATOM 1431 C CA . LEU A 1 180 ? 19.746 -14.810 -22.496 1.00 80.75 180 LEU A CA 1
ATOM 1432 C C . LEU A 1 180 ? 18.584 -15.708 -22.003 1.00 80.75 180 LEU A C 1
ATOM 1434 O O . LEU A 1 180 ? 18.402 -16.823 -22.493 1.00 80.75 180 LEU A O 1
ATOM 1438 N N . CYS A 1 181 ? 17.823 -15.253 -20.999 1.00 87.88 181 CYS A N 1
ATOM 1439 C CA . CYS A 1 181 ? 16.724 -16.030 -20.443 1.00 87.88 181 CYS A CA 1
ATOM 1440 C C . CYS A 1 181 ? 15.636 -16.217 -21.516 1.00 87.88 181 CYS A C 1
ATOM 1442 O O . CYS A 1 181 ? 15.093 -15.215 -21.995 1.00 87.88 181 CYS A O 1
ATOM 1444 N N . PRO A 1 182 ? 15.272 -17.463 -21.883 1.00 87.94 182 PRO A N 1
ATOM 1445 C CA . PRO A 1 182 ? 14.309 -17.710 -22.955 1.00 87.94 182 PRO A CA 1
ATOM 1446 C C . PRO A 1 182 ? 12.936 -17.070 -22.719 1.00 87.94 182 PRO A C 1
ATOM 1448 O O . PRO A 1 182 ? 12.286 -16.665 -23.675 1.00 87.94 182 PRO A O 1
ATOM 1451 N N . SER A 1 183 ? 12.497 -16.938 -21.460 1.00 89.00 183 SER A N 1
ATOM 1452 C CA . SER A 1 183 ? 11.208 -16.307 -21.145 1.00 89.00 183 SER A CA 1
ATOM 1453 C C . SER A 1 183 ? 11.193 -14.818 -21.484 1.00 89.00 183 SER A C 1
ATOM 1455 O O . SER A 1 183 ? 10.201 -14.332 -22.008 1.00 89.00 183 SER A O 1
ATOM 1457 N N . VAL A 1 184 ? 12.304 -14.113 -21.254 1.00 87.81 184 VAL A N 1
ATOM 1458 C CA . VAL A 1 184 ? 12.427 -12.686 -21.585 1.00 87.81 184 VAL A CA 1
ATOM 1459 C C . VAL A 1 184 ? 12.435 -12.487 -23.095 1.00 87.81 184 VAL A C 1
ATOM 1461 O O . VAL A 1 184 ? 11.785 -11.577 -23.593 1.00 87.81 184 VAL A O 1
ATOM 1464 N N . LEU A 1 185 ? 13.147 -13.347 -23.830 1.00 89.12 185 LEU A N 1
ATOM 1465 C CA . LEU A 1 185 ? 13.166 -13.283 -25.293 1.00 89.12 185 LEU A CA 1
ATOM 1466 C C . LEU A 1 185 ? 11.769 -13.510 -25.876 1.00 89.12 185 LEU A C 1
ATOM 1468 O O . LEU A 1 185 ? 11.365 -12.769 -26.765 1.00 89.12 185 LEU A O 1
ATOM 1472 N N . LYS A 1 186 ? 11.007 -14.453 -25.312 1.00 91.19 186 LYS A N 1
ATOM 1473 C CA . LYS A 1 186 ? 9.606 -14.658 -25.679 1.00 91.19 186 LYS A CA 1
ATOM 1474 C C . LYS A 1 186 ? 8.735 -13.435 -25.368 1.00 91.19 186 LYS A C 1
ATOM 1476 O O . LYS A 1 186 ? 7.951 -13.029 -26.212 1.00 91.19 186 LYS A O 1
ATOM 1481 N N . GLU A 1 187 ? 8.891 -12.812 -24.199 1.00 88.50 187 GLU A N 1
ATOM 1482 C CA . GLU A 1 187 ? 8.180 -11.560 -23.888 1.00 88.50 187 GLU A CA 1
ATOM 1483 C C . GLU A 1 187 ? 8.526 -10.442 -24.889 1.00 88.50 187 GLU A C 1
ATOM 1485 O O . GLU A 1 187 ? 7.663 -9.641 -25.243 1.00 88.50 187 GLU A O 1
ATOM 1490 N N . CYS A 1 188 ? 9.769 -10.389 -25.385 1.00 88.38 188 CYS A N 1
ATOM 1491 C CA . CYS A 1 188 ? 10.141 -9.474 -26.463 1.00 88.38 188 CYS A CA 1
ATOM 1492 C C . CYS A 1 188 ? 9.437 -9.813 -27.784 1.00 88.38 188 CYS A C 1
ATOM 1494 O O . CYS A 1 188 ? 8.956 -8.895 -28.443 1.00 88.38 188 CYS A O 1
ATOM 1496 N N . GLU A 1 189 ? 9.367 -11.091 -28.167 1.00 91.50 189 GLU A N 1
ATOM 1497 C CA . GLU A 1 189 ? 8.618 -11.548 -29.349 1.00 91.50 189 GLU A CA 1
ATOM 1498 C C . GLU A 1 189 ? 7.139 -11.148 -29.244 1.00 91.50 189 GLU A C 1
ATOM 1500 O O . GLU A 1 189 ? 6.631 -10.483 -30.143 1.00 91.50 189 GLU A O 1
ATOM 1505 N N . ASP A 1 190 ? 6.495 -11.414 -28.102 1.00 90.44 190 ASP A N 1
ATOM 1506 C CA . ASP A 1 190 ? 5.087 -11.074 -27.852 1.00 90.44 190 ASP A CA 1
ATOM 1507 C C . ASP A 1 190 ? 4.822 -9.555 -27.988 1.00 90.44 190 ASP A C 1
ATOM 1509 O O . ASP A 1 190 ? 3.792 -9.134 -28.520 1.00 90.44 190 ASP A O 1
ATOM 1513 N N . ILE A 1 191 ? 5.756 -8.705 -27.535 1.00 88.81 191 ILE A N 1
ATOM 1514 C CA . ILE A 1 191 ? 5.662 -7.239 -27.690 1.00 88.81 191 ILE A CA 1
ATOM 1515 C C . ILE A 1 191 ? 5.842 -6.813 -29.152 1.00 88.81 191 ILE A C 1
ATOM 1517 O O . ILE A 1 191 ? 5.223 -5.844 -29.590 1.00 88.81 191 ILE A O 1
ATOM 1521 N N . LEU A 1 192 ? 6.709 -7.485 -29.909 1.00 89.56 192 LEU A N 1
ATOM 1522 C CA . LEU A 1 192 ? 6.936 -7.164 -31.320 1.00 89.56 192 LEU A CA 1
ATOM 1523 C C . LEU A 1 192 ? 5.779 -7.636 -32.208 1.00 89.56 192 LEU A C 1
ATOM 1525 O O . LEU A 1 192 ? 5.460 -6.960 -33.186 1.00 89.56 192 LEU A O 1
ATOM 1529 N N . ASP A 1 193 ? 5.122 -8.732 -31.831 1.00 92.19 193 ASP A N 1
ATOM 1530 C CA . ASP A 1 193 ? 3.907 -9.228 -32.476 1.00 92.19 193 ASP A CA 1
ATOM 1531 C C . ASP A 1 193 ? 2.698 -8.314 -32.219 1.00 92.19 193 ASP A C 1
ATOM 1533 O O . ASP A 1 193 ? 1.782 -8.259 -33.042 1.00 92.19 193 ASP A O 1
ATOM 1537 N N . GLN A 1 194 ? 2.687 -7.580 -31.100 1.00 91.50 194 GLN A N 1
ATOM 1538 C CA . GLN A 1 194 ? 1.666 -6.587 -30.735 1.00 91.50 194 GLN A CA 1
ATOM 1539 C C . GLN A 1 194 ? 2.323 -5.230 -30.429 1.00 91.50 194 GLN A C 1
ATOM 1541 O O . GLN A 1 194 ? 2.464 -4.854 -29.260 1.00 91.50 194 GLN A O 1
ATOM 1546 N N . PRO A 1 195 ? 2.764 -4.479 -31.458 1.00 90.88 195 PRO A N 1
ATOM 1547 C CA . PRO A 1 195 ? 3.632 -3.316 -31.290 1.00 90.88 195 PRO A CA 1
ATOM 1548 C C . PRO A 1 195 ? 2.905 -2.050 -30.813 1.00 90.88 195 PRO A C 1
ATOM 1550 O O . PRO A 1 195 ? 3.556 -1.032 -30.558 1.00 90.88 195 PRO A O 1
ATOM 1553 N N . GLU A 1 196 ? 1.575 -2.059 -30.683 1.00 92.75 196 GLU A N 1
ATOM 1554 C CA . GLU A 1 196 ? 0.770 -0.901 -30.283 1.00 92.75 196 GLU A CA 1
ATOM 1555 C C . GLU A 1 196 ? 1.234 -0.278 -28.958 1.00 92.75 196 GLU A C 1
ATOM 1557 O O . GLU A 1 196 ? 1.393 0.946 -28.914 1.00 92.75 196 GLU A O 1
ATOM 1562 N N . PRO A 1 197 ? 1.517 -1.043 -27.880 1.00 90.38 197 PRO A N 1
ATOM 1563 C CA . PRO A 1 197 ? 1.989 -0.472 -26.628 1.00 90.38 197 PRO A CA 1
ATOM 1564 C C . PRO A 1 197 ? 3.315 0.280 -26.788 1.00 90.38 197 PRO A C 1
ATOM 1566 O O . PRO A 1 197 ? 3.463 1.372 -26.231 1.00 90.38 197 PRO A O 1
ATOM 1569 N N . LEU A 1 198 ? 4.251 -0.264 -27.573 1.00 91.31 198 LEU A N 1
ATOM 1570 C CA . LEU A 1 198 ? 5.544 0.364 -27.849 1.00 91.31 198 LEU A CA 1
ATOM 1571 C C . LEU A 1 198 ? 5.376 1.607 -28.730 1.00 91.31 198 LEU A C 1
ATOM 1573 O O . LEU A 1 198 ? 5.923 2.663 -28.418 1.00 91.31 198 LEU A O 1
ATOM 1577 N N . SER A 1 199 ? 4.572 1.508 -29.788 1.00 90.69 199 SER A N 1
ATOM 1578 C CA . SER A 1 199 ? 4.276 2.617 -30.698 1.00 90.69 199 SER A CA 1
ATOM 1579 C C . SER A 1 199 ? 3.646 3.800 -29.960 1.00 90.69 199 SER A C 1
ATOM 1581 O O . SER A 1 199 ? 4.144 4.924 -30.045 1.00 90.69 199 SER A O 1
ATOM 1583 N N . ASN A 1 200 ? 2.621 3.538 -29.144 1.00 90.81 200 ASN A N 1
ATOM 1584 C CA . ASN A 1 200 ? 1.951 4.550 -28.329 1.00 90.81 200 ASN A CA 1
ATOM 1585 C C . ASN A 1 200 ? 2.923 5.231 -27.357 1.00 90.81 200 ASN A C 1
ATOM 1587 O O . ASN A 1 200 ? 2.887 6.453 -27.206 1.00 90.81 200 ASN A O 1
ATOM 1591 N N . LEU A 1 201 ? 3.825 4.464 -26.729 1.00 90.00 201 LEU A N 1
ATOM 1592 C CA . LEU A 1 201 ? 4.845 5.017 -25.837 1.00 90.00 201 LEU A CA 1
ATOM 1593 C C . LEU A 1 201 ? 5.806 5.948 -26.592 1.00 90.00 201 LEU A C 1
ATOM 1595 O O . LEU A 1 201 ? 6.058 7.072 -26.149 1.00 90.00 201 LEU A O 1
ATOM 1599 N N . LEU A 1 202 ? 6.330 5.496 -27.734 1.00 90.19 202 LEU A N 1
ATOM 1600 C CA . LEU A 1 202 ? 7.264 6.271 -28.553 1.00 90.19 202 LEU A CA 1
ATOM 1601 C C . LEU A 1 202 ? 6.604 7.530 -29.123 1.00 90.19 202 LEU A C 1
ATOM 1603 O O . LEU A 1 202 ? 7.206 8.604 -29.109 1.00 90.19 202 LEU A O 1
ATOM 1607 N N . GLN A 1 203 ? 5.355 7.425 -29.579 1.00 88.50 203 GLN A N 1
ATOM 1608 C CA . GLN A 1 203 ? 4.581 8.554 -30.084 1.00 88.50 203 GLN A CA 1
ATOM 1609 C C . GLN A 1 203 ? 4.294 9.575 -28.982 1.00 88.50 203 GLN A C 1
ATOM 1611 O O . GLN A 1 203 ? 4.513 10.768 -29.197 1.00 88.50 203 GLN A O 1
ATOM 1616 N N . HIS A 1 204 ? 3.884 9.122 -27.795 1.00 86.06 204 HIS A N 1
ATOM 1617 C CA . HIS A 1 204 ? 3.696 9.997 -26.641 1.00 86.06 204 HIS A CA 1
ATOM 1618 C C . HIS A 1 204 ? 5.000 10.724 -26.281 1.00 86.06 204 HIS A C 1
ATOM 1620 O O . HIS A 1 204 ? 5.007 11.940 -26.095 1.00 86.06 204 HIS A O 1
ATOM 1626 N N . HIS A 1 205 ? 6.135 10.015 -26.253 1.00 83.06 205 HIS A N 1
ATOM 1627 C CA . HIS A 1 205 ? 7.433 10.649 -26.027 1.00 83.06 205 HIS A CA 1
ATOM 1628 C C . HIS A 1 205 ? 7.816 11.630 -27.135 1.00 83.06 205 HIS A C 1
ATOM 1630 O O . HIS A 1 205 ? 8.386 12.667 -26.821 1.00 83.06 205 HIS A O 1
ATOM 1636 N N . LYS A 1 206 ? 7.491 11.354 -28.399 1.00 83.94 206 LYS A N 1
ATOM 1637 C CA . LYS A 1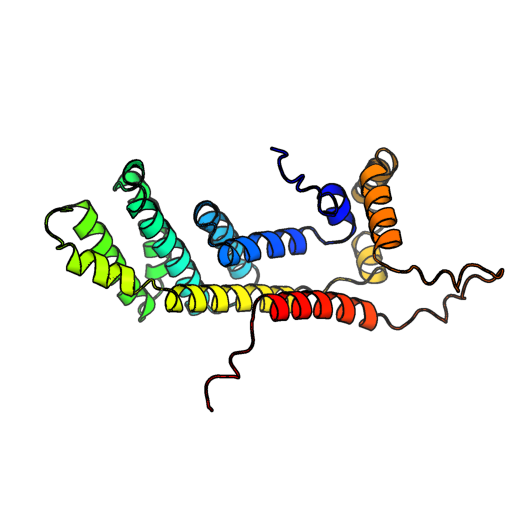 206 ? 7.734 12.269 -29.525 1.00 83.94 206 LYS A CA 1
ATOM 1638 C C . LYS A 1 206 ? 6.916 13.557 -29.442 1.00 83.94 206 LYS A C 1
ATOM 1640 O O . LYS A 1 206 ? 7.374 14.596 -29.906 1.00 83.94 206 LYS A O 1
ATOM 1645 N N . GLN A 1 207 ? 5.710 13.482 -28.891 1.00 80.50 207 GLN A N 1
ATOM 1646 C CA . GLN A 1 207 ? 4.814 14.629 -28.734 1.00 80.50 207 GLN A CA 1
ATOM 1647 C C . GLN A 1 207 ? 5.156 15.461 -27.488 1.00 80.50 207 GLN A C 1
ATOM 1649 O O . GLN A 1 207 ? 5.083 16.685 -27.541 1.00 80.50 207 GLN A O 1
ATOM 1654 N N . ASN A 1 208 ? 5.575 14.806 -26.398 1.00 70.38 208 ASN A N 1
ATOM 1655 C CA . ASN A 1 208 ? 5.764 15.445 -25.087 1.00 70.38 208 ASN A CA 1
ATOM 1656 C C . ASN A 1 208 ? 7.227 15.731 -24.734 1.00 70.38 208 ASN A C 1
ATOM 1658 O O . ASN A 1 208 ? 7.519 16.579 -23.893 1.00 70.38 208 ASN A O 1
ATOM 1662 N N . SER A 1 209 ? 8.154 15.048 -25.394 1.00 59.09 209 SER A N 1
ATOM 1663 C CA . SER A 1 209 ? 9.567 15.396 -25.425 1.00 59.09 209 SER A CA 1
ATOM 1664 C C . SER A 1 209 ? 9.791 15.967 -26.814 1.00 59.09 209 SER A C 1
ATOM 1666 O O . SER A 1 209 ? 9.584 15.268 -27.805 1.00 59.09 209 SER A O 1
ATOM 1668 N N . THR A 1 210 ? 10.260 17.208 -26.919 1.00 45.00 210 THR A N 1
ATOM 1669 C CA . THR A 1 210 ? 11.056 17.576 -28.083 1.00 45.00 210 THR A CA 1
ATOM 1670 C C . THR A 1 210 ? 12.197 16.562 -28.117 1.00 45.00 210 THR A C 1
ATOM 1672 O O . THR A 1 210 ? 13.187 16.731 -27.404 1.00 45.00 210 THR A O 1
ATOM 1675 N N . PHE A 1 211 ? 12.068 15.466 -28.879 1.00 44.53 211 PHE A N 1
ATOM 1676 C CA . PHE A 1 211 ? 13.257 14.808 -29.397 1.00 44.53 211 PHE A CA 1
ATOM 1677 C C . PHE A 1 211 ? 14.054 15.972 -29.954 1.00 44.53 211 PHE A C 1
ATOM 1679 O O . PHE A 1 211 ? 13.529 16.728 -30.773 1.00 44.53 211 PHE A O 1
ATOM 1686 N N . SER A 1 212 ? 15.241 16.219 -29.413 1.00 40.84 212 SER A N 1
ATOM 1687 C CA . SER A 1 212 ? 16.157 17.171 -30.008 1.00 40.84 212 SER A CA 1
ATOM 1688 C C . SER A 1 212 ? 16.440 16.648 -31.412 1.00 40.84 212 SER A C 1
ATOM 1690 O O . SER A 1 212 ? 17.395 15.913 -31.641 1.00 40.84 212 SER A O 1
ATOM 1692 N N . THR A 1 213 ? 15.597 17.026 -32.372 1.00 39.56 213 THR A N 1
ATOM 1693 C CA . THR A 1 213 ? 15.708 16.736 -33.805 1.00 39.56 213 THR A CA 1
ATOM 1694 C C . THR A 1 213 ? 16.930 17.453 -34.401 1.00 39.56 213 THR A C 1
ATOM 1696 O O . THR A 1 213 ? 17.102 17.503 -35.609 1.00 39.56 213 THR A O 1
ATOM 1699 N N . GLY A 1 214 ? 17.823 17.988 -33.559 1.00 38.66 214 GLY A N 1
ATOM 1700 C CA . GLY A 1 214 ? 19.148 18.464 -33.929 1.00 38.66 214 GLY A CA 1
ATOM 1701 C C . GLY A 1 214 ? 20.212 17.368 -34.060 1.00 38.66 214 GLY A C 1
ATOM 1702 O O . GLY A 1 214 ? 21.275 17.672 -34.579 1.00 38.66 214 GLY A O 1
ATOM 1703 N N . LEU A 1 215 ? 19.972 16.116 -33.636 1.00 40.06 215 LEU A N 1
ATOM 1704 C CA . LEU A 1 215 ? 21.003 15.058 -33.707 1.00 40.06 215 LEU A CA 1
ATOM 1705 C C . LEU A 1 215 ? 20.835 14.045 -34.849 1.00 40.06 215 LEU A C 1
ATOM 1707 O O . LEU A 1 215 ? 21.705 13.203 -35.035 1.00 40.06 215 LEU A O 1
ATOM 1711 N N . TYR A 1 216 ? 19.776 14.141 -35.657 1.00 39.44 216 TYR A N 1
ATOM 1712 C CA . TYR A 1 216 ? 19.565 13.223 -36.791 1.00 39.44 216 TYR A CA 1
ATOM 1713 C C . TYR A 1 216 ? 19.683 13.881 -38.168 1.00 39.44 216 TYR A C 1
ATOM 1715 O O . TYR A 1 216 ? 19.408 13.241 -39.178 1.00 39.44 216 TYR A O 1
ATOM 1723 N N . SER A 1 217 ? 20.155 15.128 -38.233 1.00 38.53 217 SER A N 1
ATOM 1724 C CA . SER A 1 217 ? 20.500 15.785 -39.497 1.00 38.53 217 SER A CA 1
ATOM 1725 C C . SER A 1 217 ? 22.008 16.028 -39.585 1.00 38.53 217 SER A C 1
ATOM 1727 O O . SER A 1 217 ? 22.453 17.167 -39.590 1.00 38.53 217 SER A O 1
ATOM 1729 N N . SER A 1 218 ? 22.796 14.947 -39.557 1.00 37.69 218 SER A N 1
ATOM 1730 C CA . SER A 1 218 ? 24.069 14.791 -40.290 1.00 37.69 218 SER A CA 1
ATOM 1731 C C . SER A 1 218 ? 24.772 13.495 -39.855 1.00 37.69 218 SER A C 1
ATOM 1733 O O . SER A 1 218 ? 25.470 13.465 -38.848 1.00 37.69 218 SER A O 1
ATOM 1735 N N . GLY A 1 219 ? 24.552 12.410 -40.604 1.00 37.78 219 GLY A N 1
ATOM 1736 C CA . GLY A 1 219 ? 25.538 11.369 -40.950 1.00 37.78 219 GLY A CA 1
ATOM 1737 C C . GLY A 1 219 ? 26.527 10.771 -39.934 1.00 37.78 219 GLY A C 1
ATOM 1738 O O . GLY A 1 219 ? 27.484 10.157 -40.391 1.00 37.78 219 GLY A O 1
ATOM 1739 N N . SER A 1 220 ? 26.359 10.907 -38.617 1.00 34.38 220 SER A N 1
ATOM 1740 C CA . SER A 1 220 ? 27.313 10.368 -37.634 1.00 34.38 220 SER A CA 1
ATOM 1741 C C . SER A 1 220 ? 26.580 9.823 -36.409 1.00 34.38 220 SER A C 1
ATOM 1743 O O . SER A 1 220 ? 26.015 10.584 -35.628 1.00 34.38 220 SER A O 1
ATOM 1745 N N . LEU A 1 221 ? 26.587 8.500 -36.230 1.00 35.12 221 LEU A N 1
ATOM 1746 C CA . LEU A 1 221 ? 26.288 7.887 -34.934 1.00 35.12 221 LEU A CA 1
ATOM 1747 C C . LEU A 1 221 ? 27.318 8.409 -33.914 1.00 35.12 221 LEU A C 1
ATOM 1749 O O . LEU A 1 221 ? 28.513 8.349 -34.218 1.00 35.12 221 LEU A O 1
ATOM 1753 N N . PRO A 1 222 ? 26.914 8.907 -32.732 1.00 34.62 222 PRO A N 1
ATOM 1754 C CA . PRO A 1 222 ? 27.873 9.215 -31.681 1.00 34.62 222 PRO A CA 1
ATOM 1755 C C . PRO A 1 222 ? 28.569 7.915 -31.262 1.00 34.62 222 PRO A C 1
ATOM 1757 O O . PRO A 1 222 ? 27.921 6.886 -31.053 1.00 34.62 222 PRO A O 1
ATOM 1760 N N . GLY A 1 223 ? 29.901 7.944 -31.206 1.00 33.03 223 GLY A N 1
ATOM 1761 C CA . GLY A 1 223 ? 30.693 6.813 -30.735 1.00 33.03 223 GLY A CA 1
ATOM 1762 C C . GLY A 1 223 ? 30.342 6.478 -29.286 1.00 33.03 223 GLY A C 1
ATOM 1763 O O . GLY A 1 223 ? 29.929 7.348 -28.522 1.00 33.03 223 GLY A O 1
ATOM 1764 N N . PHE A 1 224 ? 30.554 5.219 -28.895 1.00 37.72 224 PHE A N 1
ATOM 1765 C CA . PHE A 1 224 ? 30.320 4.691 -27.539 1.00 37.72 224 PHE A CA 1
ATOM 1766 C C . PHE A 1 224 ? 30.959 5.513 -26.396 1.00 37.72 224 PHE A C 1
ATOM 1768 O O . PHE A 1 224 ? 30.642 5.286 -25.232 1.00 37.72 224 PHE A O 1
ATOM 1775 N N . SER A 1 225 ? 31.836 6.464 -26.713 1.00 35.78 225 SER A N 1
ATOM 1776 C CA . SER A 1 225 ? 32.543 7.330 -25.771 1.00 35.78 225 SER A CA 1
ATOM 1777 C C . SER A 1 225 ? 31.763 8.578 -25.323 1.00 35.78 225 SER A C 1
ATOM 1779 O O . SER A 1 225 ? 32.180 9.196 -24.350 1.00 35.78 225 SER A O 1
ATOM 1781 N N . ASP A 1 226 ? 30.656 8.946 -25.984 1.00 36.00 226 ASP A N 1
ATOM 1782 C CA . ASP A 1 226 ? 29.912 10.198 -25.716 1.00 36.00 226 ASP A CA 1
ATOM 1783 C C . ASP A 1 226 ? 28.553 9.986 -25.014 1.00 36.00 226 ASP A C 1
ATOM 1785 O O . ASP A 1 226 ? 27.670 10.848 -25.058 1.00 36.00 226 ASP A O 1
ATOM 1789 N N . LEU A 1 227 ? 28.344 8.842 -24.351 1.00 35.91 227 LEU A N 1
ATOM 1790 C CA . LEU A 1 227 ? 27.122 8.621 -23.573 1.00 35.91 227 LEU A CA 1
ATOM 1791 C C . LEU A 1 227 ? 27.131 9.533 -22.324 1.00 35.91 227 LEU A C 1
ATOM 1793 O O . LEU A 1 227 ? 28.054 9.429 -21.514 1.00 35.91 227 LEU A O 1
ATOM 1797 N N . PRO A 1 228 ? 26.136 10.419 -22.118 1.00 35.16 228 PRO A N 1
ATOM 1798 C CA . PRO A 1 228 ? 26.089 11.252 -20.923 1.00 35.16 228 PRO A CA 1
ATOM 1799 C C . PRO A 1 228 ? 25.910 10.388 -19.671 1.00 35.16 228 PRO A C 1
ATOM 1801 O O . PRO A 1 228 ? 25.097 9.463 -19.649 1.00 35.16 228 PRO A O 1
ATOM 1804 N N . ASP A 1 229 ? 26.657 10.737 -18.622 1.00 39.97 229 ASP A N 1
ATOM 1805 C CA . ASP A 1 229 ? 26.729 10.009 -17.358 1.00 39.97 229 ASP A CA 1
ATOM 1806 C C . ASP A 1 229 ? 25.354 9.576 -16.815 1.00 39.97 229 ASP A C 1
ATOM 1808 O O . ASP A 1 229 ? 24.392 10.352 -16.684 1.00 39.97 229 ASP A O 1
ATOM 1812 N N . GLN A 1 230 ? 25.309 8.304 -16.422 1.00 49.22 230 GLN A N 1
ATOM 1813 C CA . GLN A 1 230 ? 24.137 7.517 -16.030 1.00 49.22 230 GLN A CA 1
ATOM 1814 C C . GLN A 1 230 ? 23.394 8.051 -14.783 1.00 49.22 230 GLN A C 1
ATOM 1816 O O . GLN A 1 230 ? 22.276 7.625 -14.482 1.00 49.22 230 GLN A O 1
ATOM 1821 N N . GLN A 1 231 ? 23.957 9.045 -14.084 1.00 41.72 231 GLN A N 1
ATOM 1822 C CA . GLN A 1 231 ? 23.285 9.780 -13.002 1.00 41.72 231 GLN A CA 1
ATOM 1823 C C . GLN A 1 231 ? 22.118 10.655 -13.491 1.00 41.72 231 GLN A C 1
ATOM 1825 O O . GLN A 1 231 ? 21.253 11.054 -12.704 1.00 41.72 231 GLN A O 1
ATOM 1830 N N . THR A 1 232 ? 22.057 10.952 -14.790 1.00 43.16 232 THR A N 1
ATOM 1831 C CA . THR A 1 232 ? 21.021 11.825 -15.360 1.00 43.16 232 THR A CA 1
ATOM 1832 C C . THR A 1 232 ? 19.639 11.157 -15.347 1.00 43.16 232 THR A C 1
ATOM 1834 O O . THR A 1 232 ? 18.648 11.813 -15.027 1.00 43.16 232 THR A O 1
ATOM 1837 N N . GLY A 1 233 ? 19.562 9.837 -15.567 1.00 38.75 233 GLY A N 1
ATOM 1838 C CA . GLY A 1 233 ? 18.303 9.078 -15.514 1.00 38.75 233 GLY A CA 1
ATOM 1839 C C . GLY A 1 233 ? 17.696 9.016 -14.107 1.00 38.75 233 GLY A C 1
ATOM 1840 O O . GLY A 1 233 ? 16.504 9.274 -13.930 1.00 38.75 233 GLY A O 1
ATOM 1841 N N . GLN A 1 234 ? 18.530 8.792 -13.084 1.00 39.16 234 GLN A N 1
ATOM 1842 C CA . GLN A 1 234 ? 18.109 8.835 -11.674 1.00 39.16 234 GLN A CA 1
ATOM 1843 C C . GLN A 1 234 ? 17.602 10.231 -11.280 1.00 39.16 234 GLN A C 1
ATOM 1845 O O . GLN A 1 234 ? 16.589 10.362 -10.589 1.00 39.16 234 GLN A O 1
ATOM 1850 N N . ARG A 1 235 ? 18.249 11.294 -11.779 1.00 38.31 235 ARG A N 1
ATOM 1851 C CA . ARG A 1 235 ? 17.820 12.683 -11.553 1.00 38.31 235 ARG A CA 1
ATOM 1852 C C . ARG A 1 235 ? 16.482 13.015 -12.209 1.00 38.31 235 ARG A C 1
ATOM 1854 O O . ARG A 1 235 ? 15.730 13.790 -11.627 1.00 38.31 235 ARG A O 1
ATOM 1861 N N . ILE A 1 236 ? 16.171 12.458 -13.379 1.00 43.84 236 ILE A N 1
ATOM 1862 C CA . ILE A 1 236 ? 14.900 12.712 -14.077 1.00 43.84 236 ILE A CA 1
ATOM 1863 C C . ILE A 1 236 ? 13.732 12.059 -13.329 1.00 43.84 236 ILE A C 1
ATOM 1865 O O . ILE A 1 236 ? 12.728 12.724 -13.080 1.00 43.84 236 ILE A O 1
ATOM 1869 N N . VAL A 1 237 ? 13.889 10.811 -12.882 1.00 43.50 237 VAL A N 1
ATOM 1870 C CA . VAL A 1 237 ? 12.856 10.107 -12.102 1.00 43.50 237 VAL A CA 1
ATOM 1871 C C . VAL A 1 237 ? 12.616 10.803 -10.759 1.00 43.50 237 VAL A C 1
ATOM 1873 O O . VAL A 1 237 ? 11.480 11.145 -10.441 1.00 43.50 237 VAL A O 1
ATOM 1876 N N . LEU A 1 238 ? 13.677 11.124 -10.009 1.00 38.56 238 LEU A N 1
ATOM 1877 C CA . LEU A 1 238 ? 13.558 11.856 -8.741 1.00 38.56 238 LEU A CA 1
ATOM 1878 C C . LEU A 1 238 ? 12.951 13.261 -8.923 1.00 38.56 238 LEU A C 1
ATOM 1880 O O . LEU A 1 238 ? 12.257 13.756 -8.035 1.00 38.56 238 LEU A O 1
ATOM 1884 N N . ARG A 1 239 ? 13.178 13.916 -10.072 1.00 43.72 239 ARG A N 1
ATOM 1885 C CA . ARG A 1 239 ? 12.550 15.205 -10.414 1.00 43.72 239 ARG A CA 1
ATOM 1886 C C . ARG A 1 239 ? 11.056 15.074 -10.699 1.00 43.72 239 ARG A C 1
ATOM 1888 O O . ARG A 1 239 ? 10.315 15.958 -10.284 1.00 43.72 239 ARG A O 1
ATOM 1895 N N . GLN A 1 240 ? 10.604 14.000 -11.347 1.00 47.94 240 GLN A N 1
ATOM 1896 C CA . GLN A 1 240 ? 9.176 13.793 -11.615 1.00 47.94 240 GLN A CA 1
ATOM 1897 C C . GLN A 1 240 ? 8.378 13.603 -10.319 1.00 47.94 240 GLN A C 1
ATOM 1899 O O . GLN A 1 240 ? 7.350 14.249 -10.140 1.00 47.94 240 GLN A O 1
ATOM 1904 N N . TRP A 1 24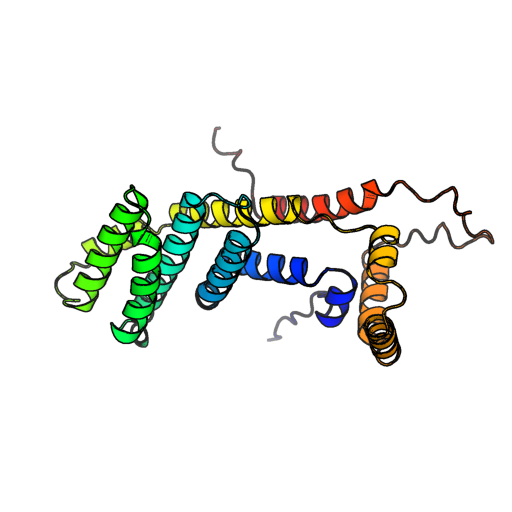1 ? 8.901 12.831 -9.362 1.00 41.31 241 TRP A N 1
ATOM 1905 C CA . TRP A 1 241 ? 8.261 12.667 -8.051 1.00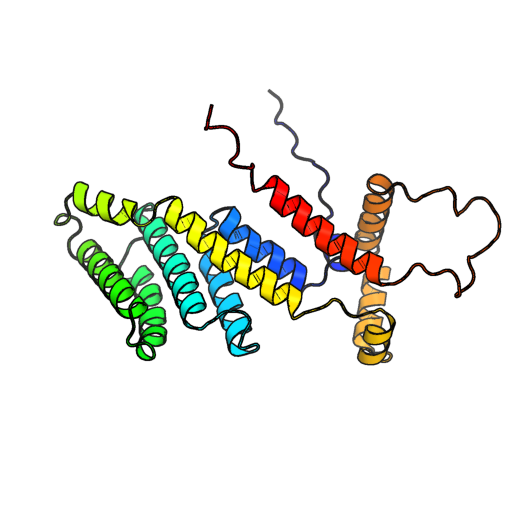 41.31 241 TRP A CA 1
ATOM 1906 C C . TRP A 1 241 ? 8.303 13.948 -7.212 1.00 41.31 241 TRP A C 1
ATOM 1908 O O . TRP A 1 241 ? 7.292 14.316 -6.620 1.00 41.31 241 TRP A O 1
ATOM 1918 N N . LYS A 1 242 ? 9.416 14.698 -7.228 1.00 41.97 242 LYS A N 1
ATOM 1919 C CA . LYS A 1 242 ? 9.474 16.031 -6.596 1.00 41.97 242 LYS A CA 1
ATOM 1920 C C . LYS A 1 242 ? 8.490 17.022 -7.226 1.00 41.97 242 LYS A C 1
ATOM 1922 O O . LYS A 1 242 ? 7.892 17.812 -6.506 1.00 41.97 242 LYS A O 1
ATOM 1927 N N . SER A 1 243 ? 8.304 16.981 -8.544 1.00 40.56 243 SER A N 1
ATOM 1928 C CA . SER A 1 243 ? 7.355 17.851 -9.247 1.00 40.56 243 SER A CA 1
ATOM 1929 C C . SER A 1 243 ? 5.902 17.492 -8.930 1.00 40.56 243 SER A C 1
ATOM 1931 O O . SER A 1 243 ? 5.094 18.393 -8.732 1.00 40.56 243 SER A O 1
ATOM 1933 N N . LEU A 1 244 ? 5.570 16.200 -8.834 1.00 44.19 244 LEU A N 1
ATOM 1934 C CA . LEU A 1 244 ? 4.248 15.741 -8.390 1.00 44.19 244 LEU A CA 1
ATOM 1935 C C . LEU A 1 244 ? 3.989 16.113 -6.922 1.00 44.19 244 LEU A C 1
ATOM 1937 O O . LEU A 1 244 ? 2.904 16.584 -6.597 1.00 44.19 244 LEU A O 1
ATOM 1941 N N . PHE A 1 245 ? 5.005 16.005 -6.061 1.00 44.72 245 PHE A N 1
ATOM 1942 C CA . PHE A 1 245 ? 4.932 16.415 -4.657 1.00 44.72 245 PHE A CA 1
ATOM 1943 C C . PHE A 1 245 ? 4.632 17.917 -4.510 1.00 44.72 245 PHE A C 1
ATOM 1945 O O . PHE A 1 245 ? 3.698 18.293 -3.805 1.00 44.72 245 PHE A O 1
ATOM 1952 N N . LEU A 1 246 ? 5.342 18.770 -5.259 1.00 42.22 246 LEU A N 1
ATOM 1953 C CA . LEU A 1 246 ? 5.129 20.224 -5.264 1.00 42.22 246 LEU A CA 1
ATOM 1954 C C . LEU A 1 246 ? 3.758 20.642 -5.823 1.00 42.22 246 LEU A C 1
ATOM 1956 O O . LEU A 1 246 ? 3.235 21.677 -5.421 1.00 42.22 246 LEU A O 1
ATOM 1960 N N . LEU A 1 247 ? 3.155 19.850 -6.717 1.00 38.19 247 LEU A N 1
ATOM 1961 C CA . LEU A 1 247 ? 1.795 20.094 -7.220 1.00 38.19 247 LEU A CA 1
ATOM 1962 C C . LEU A 1 247 ? 0.712 19.728 -6.190 1.00 38.19 247 LEU A C 1
ATOM 1964 O O . LEU A 1 247 ? -0.364 20.324 -6.204 1.00 38.19 247 LEU A O 1
ATOM 1968 N N . THR A 1 248 ? 0.995 18.792 -5.278 1.00 40.62 248 THR A N 1
ATOM 1969 C CA . THR A 1 248 ? 0.076 18.396 -4.192 1.00 40.62 248 THR A CA 1
ATOM 1970 C C . THR A 1 248 ? 0.230 19.222 -2.914 1.00 40.62 248 THR A C 1
ATOM 1972 O O . THR A 1 248 ? -0.713 19.326 -2.134 1.00 40.62 248 THR A O 1
ATOM 1975 N N . THR A 1 249 ? 1.380 19.869 -2.705 1.00 35.81 249 THR A N 1
ATOM 1976 C CA . THR A 1 249 ? 1.620 20.742 -1.551 1.00 35.81 249 THR A CA 1
ATOM 1977 C C . THR A 1 249 ? 1.637 22.204 -1.991 1.00 35.81 249 THR A C 1
ATOM 1979 O O . THR A 1 249 ? 2.664 22.714 -2.439 1.00 35.81 249 THR A O 1
ATOM 1982 N N . LYS A 1 250 ? 0.519 22.924 -1.832 1.00 32.69 250 LYS A N 1
ATOM 1983 C CA . LYS A 1 250 ? 0.576 24.395 -1.841 1.00 32.69 250 LYS A CA 1
ATOM 1984 C C . LYS A 1 250 ? 1.423 24.848 -0.639 1.00 32.69 250 LYS A C 1
ATOM 1986 O O . LYS A 1 250 ? 1.151 24.391 0.472 1.00 32.69 250 LYS A O 1
ATOM 1991 N N . PRO A 1 251 ? 2.431 25.717 -0.815 1.00 30.80 251 PRO A N 1
ATOM 1992 C CA . PRO A 1 251 ? 3.242 26.186 0.300 1.00 30.80 251 PRO A CA 1
ATOM 1993 C C . PRO A 1 251 ? 2.417 27.072 1.241 1.00 30.80 251 PRO A C 1
ATOM 1995 O O . PRO A 1 251 ? 1.779 28.039 0.822 1.00 30.80 251 PRO A O 1
ATOM 1998 N N . LEU A 1 252 ? 2.464 26.739 2.531 1.00 33.88 252 LEU A N 1
ATOM 1999 C CA . LEU A 1 252 ? 1.910 27.514 3.637 1.00 33.88 252 LEU A CA 1
ATOM 2000 C C . LEU A 1 252 ? 2.855 28.684 3.965 1.00 33.88 252 LEU A C 1
ATOM 2002 O O . LEU A 1 252 ? 3.537 28.685 4.980 1.00 33.88 252 LEU A O 1
ATOM 2006 N N . THR A 1 253 ? 2.943 29.678 3.083 1.00 36.09 253 THR A N 1
ATOM 2007 C CA . THR A 1 253 ? 3.633 30.947 3.378 1.00 36.09 253 THR A CA 1
ATOM 2008 C C . THR A 1 253 ? 2.911 32.110 2.707 1.00 36.09 253 THR A C 1
ATOM 2010 O O . THR A 1 253 ? 3.404 32.680 1.740 1.00 36.09 253 THR A O 1
ATOM 2013 N N . SER A 1 254 ? 1.716 32.442 3.203 1.00 31.05 254 SER A N 1
ATOM 2014 C CA . SER A 1 254 ? 1.140 33.796 3.131 1.00 31.05 254 SER A CA 1
ATOM 2015 C C . SER A 1 254 ? -0.098 33.894 4.037 1.00 31.05 254 SER A C 1
ATOM 2017 O O . SER A 1 254 ? -1.217 34.015 3.563 1.00 31.05 254 SER A O 1
ATOM 2019 N N . MET A 1 255 ? 0.091 33.769 5.354 1.00 29.23 255 MET A N 1
ATOM 2020 C CA . MET A 1 255 ? -0.840 34.304 6.368 1.00 29.23 255 MET A CA 1
ATOM 2021 C C . MET A 1 255 ? -0.045 34.700 7.621 1.00 29.23 255 MET A C 1
ATOM 2023 O O . MET A 1 255 ? -0.303 34.232 8.722 1.00 29.23 255 MET A O 1
ATOM 2027 N N . MET A 1 256 ? 0.978 35.532 7.425 1.00 32.59 256 MET A N 1
ATOM 2028 C CA . MET A 1 256 ? 1.512 36.435 8.449 1.00 32.59 256 MET A CA 1
ATOM 2029 C C . MET A 1 256 ? 1.929 37.732 7.748 1.00 32.59 256 MET A C 1
ATOM 2031 O O . MET A 1 256 ? 3.111 37.997 7.543 1.00 32.59 256 MET A O 1
ATOM 2035 N N . SER A 1 257 ? 0.928 38.489 7.302 1.00 31.11 257 SER A N 1
ATOM 2036 C CA . SER A 1 257 ? 0.929 39.953 7.223 1.00 31.11 257 SER A CA 1
ATOM 2037 C C . SER A 1 257 ? -0.516 40.417 7.121 1.00 31.11 257 SER A C 1
ATOM 2039 O O . SER A 1 257 ? -1.246 39.808 6.307 1.00 31.11 257 SER A O 1
#

Foldseek 3Di:
DDDPDPPPDDQDPLLVCVVDPPVRVVLVVLLVCLVVVVLVCLVVNLVVLVVCCVVPPPLDDLVLNLLLLLLSLLSNQVVLVVVVVRNACVNNVVSLVVSVVSCVVPPDPSNVVSVVSVVVSVVCNVCVPPQPPVNVVVVVVVCDVVSSVVSSVSSVSSSVSVPVVDDDDDPVRVCVVCVVPVVVVVVVVVCVVVVVSVVSNVVSCVVVPVPVPVPPPDDDDDPPVPDPDPVVVVVVVVVVVVVVVPVSDDDPPDDDD